Protein 3OGH (pdb70)

Foldseek 3Di:
DDPCLVVVLLVLLLLLLLLLLLLCLVVLVPDDDPVVVSVVSVVVNVVSVVLNVLSQVVCVVVVHDHDPVSNVVVVVCVLVVLVVNLVVLVVLLVSLVVSLVSCVVVVVVVSNVSSVVSSVSSVVSVVSVVCSVVSVVVVVVVVD/DVLVVVLLVLLLLLLLLLVLLCLVVLVPDDQCVVVSVVSVVVNVVSVVLNVLSVVVCVVSVHDHDPVSNVVVLVVLVVNLVVLVVLLVSLVVSLVSCVVSVVVVCNVVSVVSNVSSVVSVVSVVCSVVSVVSVVVVVVVD

CATH classification: 1.20.1260.10

Sequence (284 aa):
SNANRIEHYHDWLRDAHAEKQAESLESASRIDNYPELRARIEQHLSETKNQIVQLETILDRNDISRSVIKDSSKADEIVKGSISGYVFEQFEIACYTSLLAAAKNAGDTASIPTIEAILNEEKKHADWLIQHIPQTTEKFLIRSEANRIEHYHDWLRDAHAEKQAESLESASRIDNYPELRARIEQHLSETKNQIVQLETILDRNDISRSVIKDSEIVKGSSISGYVFEQFEIACCYTSLLAAAKNAGDTASIPTIEAILNEEKHADWLIQHIPQTTEKFLIRSETD

Solvent-accessible surface area: 13591 Å² total

Organism: Escherichia coli O6:H1 (strain CFT073 / ATCC 700928 / UPEC) (NCBI:txid199310)

B-factor: mean 33.43, std 19.49, range [7.75, 266.72]

Nearest PDB structures (foldseek):
  3ogh-assembly1_A  TM=9.633E-01  e=7.845E-15  Escherichia coli O6
  3hiu-assembly1_B  TM=8.888E-01  e=3.688E-07  Xanthomonas campestris pv. campestris
  3hiu-assembly1_A  TM=9.162E-01  e=8.596E-07  Xanthomonas campestris pv. campestris
  3hiu-assembly2_D  TM=8.967E-01  e=6.258E-07  Xanthomonas campestris pv. campestris
  8sqo-assembly1_A  TM=5.997E-01  e=2.458E-02  Brucella abortus 2308

Secondary structure (DSSP, 8-state):
--HHHHHHHHHHHHH--HHHH-----TT--S-HHHHHHHHHHHHHHHHHHHHHHHHHHHTT----HHHH--HHHHHHHHHHHHHHHHHHHHHHHHHHHHHT-GGGHHHHHHHHHHHH--HHHHHHHHHHHHHHHHHHHH-/----HHHHHHHHHHHHH--HHHH-----TT--S-HHHHHHHHHHHHHHHHHHHHHHHHHHHTT----HHHH-----HHHHHHHHHHHHHHHHHHHHHHHHHHHHHHT-GGGHHHHHHHHHHHH--HHHHHHHHHHHHHHHHHH-

InterPro domains:
  IPR009078 Ferritin-like superfamily [SSF47240] (5-155)
  IPR010287 Protein of unknown function DUF892, YciF-like [PF05974] (5-156)
  IPR012347 Ferritin-like [G3DSA:1.20.1260.10] (1-168)

Structure (mmCIF, N/CA/C/O backbone):
data_3OGH
#
_entry.id   3OGH
#
_cell.length_a   30.148
_cell.length_b   90.295
_cell.length_c   58.132
_cell.angle_alpha   90.00
_cell.angle_beta   103.51
_cell.angle_gamma   90.00
#
_symmetry.space_group_name_H-M   'P 1 21 1'
#
loop_
_entity.id
_entity.type
_entity.pdbx_description
1 polymer 'Protein yciE'
2 non-polymer 'MAGNESIUM ION'
3 non-polymer 'FE (III) ION'
4 non-polymer 'CHLORIDE ION'
5 water water
#
loop_
_atom_site.group_PDB
_atom_site.id
_atom_site.type_symbol
_atom_site.label_atom_id
_atom_site.label_alt_id
_atom_site.label_comp_id
_atom_site.label_asym_id
_atom_site.label_entity_id
_atom_site.label_seq_id
_atom_site.pdbx_PDB_ins_code
_atom_site.Cartn_x
_atom_site.Cartn_y
_atom_site.Cartn_z
_atom_site.occupancy
_atom_site.B_iso_or_equiv
_atom_site.auth_seq_id
_atom_site.auth_comp_id
_atom_site.auth_asym_id
_atom_site.auth_atom_id
_atom_site.pdbx_PDB_model_num
ATOM 1 N N . SER A 1 1 ? 13.820 -34.000 10.403 1.00 44.69 -2 SER B N 1
ATOM 2 C CA . SER A 1 1 ? 14.467 -33.049 9.462 1.00 42.72 -2 SER B CA 1
ATOM 3 C C . SER A 1 1 ? 13.467 -32.500 8.431 1.00 39.75 -2 SER B C 1
ATOM 4 O O . SER A 1 1 ? 12.646 -33.256 7.907 1.00 38.44 -2 SER B O 1
ATOM 7 N N . ASN A 1 2 ? 13.551 -31.192 8.100 1.00 36.09 -1 ASN B N 1
ATOM 8 C CA . ASN A 1 2 ? 12.987 -30.732 6.851 1.00 33.51 -1 ASN B CA 1
ATOM 9 C C . ASN A 1 2 ? 13.743 -29.533 6.311 1.00 28.91 -1 ASN B C 1
ATOM 10 O O . ASN A 1 2 ? 13.558 -28.437 6.777 1.00 26.84 -1 ASN B O 1
ATOM 15 N N . ALA A 1 3 ? 14.640 -29.766 5.342 1.00 26.21 0 ALA B N 1
ATOM 16 C CA . ALA A 1 3 ? 15.427 -28.697 4.741 1.00 24.44 0 ALA B CA 1
ATOM 17 C C . ALA A 1 3 ? 14.553 -27.630 4.111 1.00 23.84 0 ALA B C 1
ATOM 18 O O . ALA A 1 3 ? 14.951 -26.448 3.993 1.00 23.45 0 ALA B O 1
ATOM 33 N N . ASN A 1 5 ? 12.155 -26.223 5.252 1.00 22.98 2 ASN B N 1
ATOM 34 C CA . ASN A 1 5 ? 11.732 -25.175 6.199 1.00 23.24 2 ASN B CA 1
ATOM 35 C C . ASN A 1 5 ? 12.595 -23.905 6.086 1.00 21.97 2 ASN B C 1
ATOM 36 O O . ASN A 1 5 ? 12.142 -22.787 6.272 1.00 21.82 2 ASN B O 1
ATOM 41 N N . ARG A 1 6 ? 13.845 -24.092 5.711 1.00 21.84 3 ARG B N 1
ATOM 42 C CA . ARG A 1 6 ? 14.733 -22.964 5.506 1.00 21.23 3 ARG B CA 1
ATOM 43 C C . ARG A 1 6 ? 14.288 -22.067 4.333 1.00 20.76 3 ARG B C 1
ATOM 44 O O . ARG A 1 6 ? 14.418 -20.906 4.390 1.00 20.56 3 ARG B O 1
ATOM 52 N N . ILE A 1 7 ? 13.842 -22.684 3.265 1.00 20.83 4 ILE B N 1
ATOM 53 C CA . ILE A 1 7 ? 13.371 -21.961 2.094 1.00 20.64 4 ILE B CA 1
ATOM 54 C C . ILE A 1 7 ? 12.063 -21.284 2.401 1.00 20.57 4 ILE B C 1
ATOM 55 O O . ILE A 1 7 ? 11.851 -20.135 1.945 1.00 20.33 4 ILE B O 1
ATOM 60 N N . GLU A 1 8 ? 11.166 -21.959 3.193 1.00 21.04 5 GLU B N 1
ATOM 61 C CA . GLU A 1 8 ? 9.870 -21.343 3.610 1.00 21.19 5 GLU B CA 1
ATOM 62 C C . GLU A 1 8 ? 10.176 -20.058 4.413 1.00 20.60 5 GLU B C 1
ATOM 63 O O . GLU A 1 8 ? 9.516 -19.038 4.255 1.00 20.46 5 GLU B O 1
ATOM 69 N N . HIS A 1 9 ? 11.147 -20.131 5.327 1.00 20.61 6 HIS B N 1
ATOM 70 C CA . HIS A 1 9 ? 11.560 -18.936 6.099 1.00 20.44 6 HIS B CA 1
ATOM 71 C C . HIS A 1 9 ? 12.083 -17.820 5.186 1.00 20.05 6 HIS B C 1
ATOM 72 O O . HIS A 1 9 ? 11.703 -16.660 5.341 1.00 19.89 6 HIS B O 1
ATOM 79 N N . TYR A 1 10 ? 12.919 -18.159 4.231 1.00 19.98 7 TYR B N 1
ATOM 80 C CA . TYR A 1 10 ? 13.440 -17.188 3.310 1.00 19.77 7 TYR B CA 1
ATOM 81 C C . TYR A 1 10 ? 12.302 -16.477 2.543 1.00 19.64 7 TYR B C 1
ATOM 82 O O . TYR A 1 10 ? 12.260 -15.204 2.435 1.00 19.47 7 TYR B O 1
ATOM 91 N N . HIS A 1 11 ? 11.389 -17.297 1.996 1.00 19.82 8 HIS B N 1
ATOM 92 C CA . HIS A 1 11 ? 10.271 -16.748 1.225 1.00 19.86 8 HIS B CA 1
ATOM 93 C C . HIS A 1 11 ? 9.455 -15.872 2.182 1.00 19.78 8 HIS B C 1
ATOM 94 O O . HIS A 1 11 ? 9.026 -14.780 1.750 1.00 19.68 8 HIS B O 1
ATOM 101 N N . ASP A 1 12 ? 9.198 -16.311 3.404 1.00 19.90 9 ASP B N 1
ATOM 102 C CA . ASP A 1 12 ? 8.420 -15.469 4.362 1.00 19.94 9 ASP B CA 1
ATOM 103 C C . ASP A 1 12 ? 9.092 -14.090 4.606 1.00 19.64 9 ASP B C 1
ATOM 104 O O . ASP A 1 12 ? 8.429 -13.057 4.693 1.00 19.60 9 ASP B O 1
ATOM 109 N N . TRP A 1 13 ? 10.425 -14.096 4.708 1.00 19.52 10 TRP B N 1
ATOM 110 C CA . TRP A 1 13 ? 11.157 -12.847 4.943 1.00 19.38 10 TRP B CA 1
ATOM 111 C C . TRP A 1 13 ? 11.201 -11.954 3.750 1.00 19.20 10 TRP B C 1
ATOM 112 O O . TRP A 1 13 ? 11.240 -10.738 3.877 1.00 19.13 10 TRP B O 1
ATOM 123 N N . LEU A 1 14 ? 11.144 -12.526 2.550 1.00 19.21 11 LEU B N 1
ATOM 124 C CA . LEU A 1 14 ? 11.058 -11.754 1.292 1.00 19.20 11 LEU B CA 1
ATOM 125 C C . LEU A 1 14 ? 9.690 -11.039 1.294 1.00 19.21 11 LEU B C 1
ATOM 126 O O . LEU A 1 14 ? 9.593 -9.872 1.023 1.00 19.17 11 LEU B O 1
ATOM 131 N N . ARG A 1 15 ? 8.645 -11.783 1.646 1.00 19.36 12 ARG B N 1
ATOM 132 C CA . ARG A 1 15 ? 7.299 -11.171 1.744 1.00 19.50 12 ARG B CA 1
ATOM 133 C C . ARG A 1 15 ? 7.235 -10.150 2.852 1.00 19.38 12 ARG B C 1
ATOM 134 O O . ARG A 1 15 ? 6.571 -9.116 2.670 1.00 19.41 12 ARG B O 1
ATOM 142 N N . ASP A 1 16 ? 7.853 -10.387 3.996 1.00 19.34 13 ASP B N 1
ATOM 143 C CA . ASP A 1 16 ? 7.951 -9.418 5.079 1.00 19.34 13 ASP B CA 1
ATOM 144 C C . ASP A 1 16 ? 8.625 -8.117 4.569 1.00 19.16 13 ASP B C 1
ATOM 145 O O . ASP A 1 16 ? 8.165 -7.009 4.869 1.00 19.19 13 ASP B O 1
ATOM 150 N N . ALA A 1 17 ? 9.742 -8.259 3.820 1.00 19.05 14 ALA B N 1
ATOM 151 C CA . ALA A 1 17 ? 10.456 -7.104 3.325 1.00 19.01 14 ALA B CA 1
ATOM 152 C C . ALA A 1 17 ? 9.598 -6.303 2.348 1.00 19.02 14 ALA B C 1
ATOM 153 O O . ALA A 1 17 ? 9.588 -5.059 2.429 1.00 19.05 14 ALA B O 1
ATOM 155 N N . HIS A 1 18 ? 8.891 -6.973 1.449 1.00 19.09 15 HIS B N 1
ATOM 156 C CA . HIS A 1 18 ? 7.986 -6.284 0.591 1.00 19.23 15 HIS B CA 1
ATOM 157 C C . HIS A 1 18 ? 6.949 -5.455 1.380 1.00 19.27 15 HIS B C 1
ATOM 158 O O . HIS A 1 18 ? 6.693 -4.280 1.073 1.00 19.34 15 HIS B O 1
ATOM 165 N N . ALA A 1 19 ? 6.329 -6.078 2.390 1.00 19.31 16 ALA B N 1
ATOM 166 C CA . ALA A 1 19 ? 5.355 -5.390 3.250 1.00 19.46 16 ALA B CA 1
ATOM 167 C C . ALA A 1 19 ? 5.952 -4.188 3.989 1.00 19.36 16 ALA B C 1
ATOM 168 O O . ALA A 1 19 ? 5.324 -3.120 4.115 1.00 19.65 16 ALA B O 1
ATOM 178 N N . GLU A 1 21 ? 8.416 -2.351 2.893 1.00 19.20 18 GLU B N 1
ATOM 179 C CA . GLU A 1 21 ? 8.580 -1.274 1.976 1.00 19.31 18 GLU B CA 1
ATOM 180 C C . GLU A 1 21 ? 7.247 -0.581 1.692 1.00 19.43 18 GLU B C 1
ATOM 181 O O . GLU A 1 21 ? 7.225 0.626 1.509 1.00 19.62 18 GLU B O 1
ATOM 187 N N . LYS A 1 22 ? 6.172 -1.327 1.674 1.00 22.23 19 LYS B N 1
ATOM 188 C CA . LYS A 1 22 ? 4.870 -0.636 1.593 1.00 22.99 19 LYS B CA 1
ATOM 189 C C . LYS A 1 22 ? 4.628 0.272 2.764 1.00 23.34 19 LYS B C 1
ATOM 190 O O . LYS A 1 22 ? 4.062 1.390 2.602 1.00 23.63 19 LYS B O 1
ATOM 196 N N . GLN A 1 23 ? 4.991 -0.171 3.948 1.00 23.22 20 GLN B N 1
ATOM 197 C CA . GLN A 1 23 ? 4.864 0.608 5.191 1.00 23.52 20 GLN B CA 1
ATOM 198 C C . GLN A 1 23 ? 5.781 1.869 5.065 1.00 22.75 20 GLN B C 1
ATOM 199 O O . GLN A 1 23 ? 5.386 3.003 5.425 1.00 23.35 20 GLN B O 1
ATOM 205 N N . ALA A 1 24 ? 7.005 1.637 4.582 1.00 21.87 21 ALA B N 1
ATOM 206 C CA . ALA A 1 24 ? 7.902 2.786 4.399 1.00 21.59 21 ALA B CA 1
ATOM 207 C C . ALA A 1 24 ? 7.358 3.829 3.468 1.00 21.48 21 ALA B C 1
ATOM 208 O O . ALA A 1 24 ? 7.446 5.065 3.750 1.00 21.50 21 ALA B O 1
ATOM 210 N N . GLU A 1 25 ? 6.769 3.386 2.358 1.00 21.58 22 GLU B N 1
ATOM 211 C CA . GLU A 1 25 ? 6.298 4.264 1.327 1.00 22.34 22 GLU B CA 1
ATOM 212 C C . GLU A 1 25 ? 5.150 5.148 1.908 1.00 22.81 22 GLU B C 1
ATOM 213 O O . GLU A 1 25 ? 5.158 6.341 1.728 1.00 23.97 22 GLU B O 1
ATOM 219 N N . SER A 1 26 ? 4.290 4.543 2.732 1.00 23.22 23 SER B N 1
ATOM 220 C CA . SER A 1 26 ? 3.163 5.253 3.400 1.00 24.54 23 SER B CA 1
ATOM 221 C C . SER A 1 26 ? 3.695 6.257 4.416 1.00 24.41 23 SER B C 1
ATOM 222 O O . SER A 1 26 ? 3.267 7.400 4.436 1.00 25.41 23 SER B O 1
ATOM 238 N N . LEU A 1 28 ? 6.729 7.638 4.587 1.00 22.18 25 LEU B N 1
ATOM 239 C CA . LEU A 1 28 ? 7.523 8.721 4.007 1.00 21.90 25 LEU B CA 1
ATOM 240 C C . LEU A 1 28 ? 6.600 9.760 3.395 1.00 22.56 25 LEU B C 1
ATOM 241 O O . LEU A 1 28 ? 6.805 10.989 3.567 1.00 23.63 25 LEU B O 1
ATOM 246 N N . GLU A 1 29 ? 5.580 9.295 2.635 1.00 23.18 26 GLU B N 1
ATOM 247 C CA . GLU A 1 29 ? 4.539 10.192 2.068 1.00 25.28 26 GLU B CA 1
ATOM 248 C C . GLU A 1 29 ? 3.861 11.001 3.148 1.00 26.10 26 GLU B C 1
ATOM 249 O O . GLU A 1 29 ? 3.671 12.226 2.962 1.00 28.01 26 GLU B O 1
ATOM 255 N N . SER A 1 30 ? 3.500 10.383 4.270 1.00 26.44 27 SER B N 1
ATOM 256 C CA . SER A 1 30 ? 2.870 11.092 5.380 1.00 29.35 27 SER B CA 1
ATOM 257 C C . SER A 1 30 ? 3.775 12.137 6.021 1.00 29.48 27 SER B C 1
ATOM 258 O O . SER A 1 30 ? 3.372 13.279 6.201 1.00 31.30 27 SER B O 1
ATOM 269 N N . ALA A 1 32 ? 6.386 13.644 4.622 1.00 31.25 29 ALA B N 1
ATOM 270 C CA . ALA A 1 32 ? 6.670 14.762 3.687 1.00 33.24 29 ALA B CA 1
ATOM 271 C C . ALA A 1 32 ? 5.502 15.769 3.723 1.00 36.00 29 ALA B C 1
ATOM 272 O O . ALA A 1 32 ? 5.698 17.005 3.893 1.00 36.26 29 ALA B O 1
ATOM 274 N N . SER A 1 33 ? 4.296 15.231 3.613 1.00 36.77 30 SER B N 1
ATOM 275 C CA . SER A 1 33 ? 3.081 16.085 3.576 1.00 39.70 30 SER B CA 1
ATOM 276 C C . SER A 1 33 ? 2.877 16.938 4.822 1.00 39.80 30 SER B C 1
ATOM 277 O O . SER A 1 33 ? 2.136 17.956 4.774 1.00 39.90 30 SER B O 1
ATOM 280 N N . ARG A 1 34 ? 3.487 16.542 5.932 1.00 37.36 31 ARG B N 1
ATOM 281 C CA . ARG A 1 34 ? 3.286 17.218 7.208 1.00 37.36 31 ARG B CA 1
ATOM 282 C C . ARG A 1 34 ? 4.355 18.254 7.585 1.00 34.98 31 ARG B C 1
ATOM 283 O O . ARG A 1 34 ? 4.038 19.228 8.320 1.00 34.53 31 ARG B O 1
ATOM 285 N N . ILE A 1 35 ? 5.583 18.135 7.028 1.00 30.08 32 ILE B N 1
ATOM 286 C CA . ILE A 1 35 ? 6.684 18.979 7.408 1.00 28.90 32 ILE B CA 1
ATOM 287 C C . ILE A 1 35 ? 6.577 20.347 6.736 1.00 29.11 32 ILE B C 1
ATOM 288 O O . ILE A 1 35 ? 6.291 20.469 5.514 1.00 30.07 32 ILE B O 1
ATOM 293 N N . ASP A 1 36 ? 6.754 21.372 7.549 1.00 28.81 33 ASP B N 1
ATOM 294 C CA . ASP A 1 36 ? 6.844 22.737 7.084 1.00 30.24 33 ASP B CA 1
ATOM 295 C C . ASP A 1 36 ? 8.045 23.312 7.820 1.00 27.07 33 ASP B C 1
ATOM 296 O O . ASP A 1 36 ? 8.319 22.947 8.954 1.00 28.68 33 ASP B O 1
ATOM 301 N N . ASN A 1 37 ? 8.748 24.170 7.149 1.00 23.71 34 ASN B N 1
ATOM 302 C CA . ASN A 1 37 ? 9.837 24.883 7.691 1.00 23.17 34 ASN B CA 1
ATOM 303 C C . ASN A 1 37 ? 11.126 24.124 8.002 1.00 22.65 34 ASN B C 1
ATOM 304 O O . ASN A 1 37 ? 11.956 24.626 8.719 1.00 22.97 34 ASN B O 1
ATOM 309 N N . TYR A 1 38 ? 11.277 22.933 7.429 1.00 22.66 35 TYR B N 1
ATOM 310 C CA . TYR A 1 38 ? 12.547 22.178 7.458 1.00 22.65 35 TYR B CA 1
ATOM 311 C C . TYR A 1 38 ? 12.832 21.691 6.059 1.00 22.67 35 TYR B C 1
ATOM 312 O O . TYR A 1 38 ? 12.546 20.550 5.709 1.00 22.72 35 TYR B O 1
ATOM 321 N N . PRO A 1 39 ? 13.348 22.586 5.209 1.00 21.80 36 PRO B N 1
ATOM 322 C CA . PRO A 1 39 ? 13.366 22.280 3.774 1.00 21.59 36 PRO B CA 1
ATOM 323 C C . PRO A 1 39 ? 14.304 21.111 3.397 1.00 21.47 36 PRO B C 1
ATOM 324 O O . PRO A 1 39 ? 13.985 20.340 2.509 1.00 21.37 36 PRO B O 1
ATOM 328 N N . GLU A 1 40 ? 15.448 21.017 4.037 1.00 21.60 37 GLU B N 1
ATOM 329 C CA . GLU A 1 40 ? 16.375 19.939 3.697 1.00 21.62 37 GLU B CA 1
ATOM 330 C C . GLU A 1 40 ? 15.834 18.612 4.112 1.00 21.50 37 GLU B C 1
ATOM 331 O O . GLU A 1 40 ? 15.854 17.646 3.332 1.00 21.38 37 GLU B O 1
ATOM 337 N N . LEU A 1 41 ? 15.255 18.560 5.328 1.00 21.61 38 LEU B N 1
ATOM 338 C CA . LEU A 1 41 ? 14.739 17.332 5.861 1.00 21.60 38 LEU B CA 1
ATOM 339 C C . LEU A 1 41 ? 13.611 16.883 4.978 1.00 21.37 38 LEU B C 1
ATOM 340 O O . LEU A 1 41 ? 13.538 15.757 4.565 1.00 21.25 38 LEU B O 1
ATOM 345 N N . ARG A 1 42 ? 12.719 17.798 4.648 1.00 21.40 39 ARG B N 1
ATOM 346 C CA . ARG A 1 42 ? 11.596 17.399 3.841 1.00 21.39 39 ARG B CA 1
ATOM 347 C C . ARG A 1 42 ? 12.001 16.860 2.474 1.00 21.23 39 ARG B C 1
ATOM 348 O O . ARG A 1 42 ? 11.436 15.856 1.982 1.00 21.24 39 ARG B O 1
ATOM 356 N N . ALA A 1 43 ? 12.917 17.562 1.803 1.00 21.21 40 ALA B N 1
ATOM 357 C CA . ALA A 1 43 ? 13.395 17.162 0.489 1.00 21.25 40 ALA B CA 1
ATOM 358 C C . ALA A 1 43 ? 14.109 15.804 0.558 1.00 21.18 40 ALA B C 1
ATOM 359 O O . ALA A 1 43 ? 13.970 15.046 -0.395 1.00 21.26 40 ALA B O 1
ATOM 361 N N . ARG A 1 44 ? 14.836 15.529 1.617 1.00 21.13 41 ARG B N 1
ATOM 362 C CA . ARG A 1 44 ? 15.522 14.248 1.678 1.00 21.15 41 ARG B CA 1
ATOM 363 C C . ARG A 1 44 ? 14.516 13.127 1.843 1.00 21.01 41 ARG B C 1
ATOM 364 O O . ARG A 1 44 ? 14.686 12.099 1.314 1.00 21.01 41 ARG B O 1
ATOM 372 N N . ILE A 1 45 ? 13.495 13.400 2.615 1.00 20.99 42 ILE B N 1
ATOM 373 C CA . ILE A 1 45 ? 12.344 12.407 2.803 1.00 21.00 42 ILE B CA 1
ATOM 374 C C . ILE A 1 45 ? 11.595 12.150 1.484 1.00 21.07 42 ILE B C 1
ATOM 375 O O . ILE A 1 45 ? 11.338 11.005 1.071 1.00 21.09 42 ILE B O 1
ATOM 380 N N . GLU A 1 46 ? 11.335 13.240 0.718 1.00 21.20 43 GLU B N 1
ATOM 381 C CA . GLU A 1 46 ? 10.773 13.150 -0.620 1.00 21.65 43 GLU B CA 1
ATOM 382 C C . GLU A 1 46 ? 11.649 12.365 -1.592 1.00 21.49 43 GLU B C 1
ATOM 383 O O . GLU A 1 46 ? 11.169 11.511 -2.329 1.00 21.91 43 GLU B O 1
ATOM 389 N N . GLN A 1 47 ? 12.966 12.554 -1.497 1.00 21.37 44 GLN B N 1
ATOM 390 C CA . GLN A 1 47 ? 13.916 11.764 -2.330 1.00 21.54 44 GLN B CA 1
ATOM 391 C C . GLN A 1 47 ? 13.870 10.321 -1.909 1.00 21.39 44 GLN B C 1
ATOM 392 O O . GLN A 1 47 ? 13.863 9.445 -2.785 1.00 21.61 44 GLN B O 1
ATOM 398 N N . HIS A 1 48 ? 13.843 10.050 -0.622 1.00 21.12 45 HIS B N 1
ATOM 399 C CA . HIS A 1 48 ? 13.843 8.652 -0.176 1.00 21.04 45 HIS B CA 1
ATOM 400 C C . HIS A 1 48 ? 12.548 7.973 -0.538 1.00 21.09 45 HIS B C 1
ATOM 401 O O . HIS A 1 48 ? 12.504 6.764 -0.743 1.00 21.12 45 HIS B O 1
ATOM 408 N N . LEU A 1 49 ? 11.429 8.710 -0.591 1.00 20.72 46 LEU B N 1
ATOM 409 C CA . LEU A 1 49 ? 10.189 8.144 -1.084 1.00 20.80 46 LEU B CA 1
ATOM 410 C C . LEU A 1 49 ? 10.339 7.649 -2.499 1.00 20.91 46 LEU B C 1
ATOM 411 O O . LEU A 1 49 ? 9.911 6.530 -2.819 1.00 20.95 46 LEU B O 1
ATOM 416 N N . SER A 1 50 ? 11.001 8.453 -3.342 1.00 21.04 47 SER B N 1
ATOM 417 C CA . SER A 1 50 ? 11.258 8.027 -4.701 1.00 21.32 47 SER B CA 1
ATOM 418 C C . SER A 1 50 ? 12.130 6.781 -4.720 1.00 21.25 47 SER B C 1
ATOM 419 O O . SER A 1 50 ? 11.875 5.826 -5.532 1.00 21.42 47 SER B O 1
ATOM 422 N N . GLU A 1 51 ? 13.127 6.780 -3.859 1.00 21.09 48 GLU B N 1
ATOM 423 C CA . GLU A 1 51 ? 14.039 5.605 -3.744 1.00 21.11 48 GLU B CA 1
ATOM 424 C C . GLU A 1 51 ? 13.258 4.366 -3.306 1.00 20.91 48 GLU B C 1
ATOM 425 O O . GLU A 1 51 ? 13.399 3.263 -3.882 1.00 20.99 48 GLU B O 1
ATOM 431 N N . THR A 1 52 ? 12.355 4.519 -2.362 1.00 20.75 49 THR B N 1
ATOM 432 C CA . THR A 1 52 ? 11.590 3.430 -1.815 1.00 20.68 49 THR B CA 1
ATOM 433 C C . THR A 1 52 ? 10.612 2.843 -2.812 1.00 20.81 49 THR B C 1
ATOM 434 O O . THR A 1 52 ? 10.399 1.616 -2.852 1.00 20.82 49 THR B O 1
ATOM 438 N N . LYS A 1 53 ? 9.994 3.685 -3.637 1.00 20.99 50 LYS B N 1
ATOM 439 C CA . LYS A 1 53 ? 9.169 3.164 -4.733 1.00 21.29 50 LYS B CA 1
ATOM 440 C C . LYS A 1 53 ? 9.959 2.217 -5.661 1.00 21.40 50 LYS B C 1
ATOM 441 O O . LYS A 1 53 ? 9.459 1.160 -6.085 1.00 21.90 50 LYS B O 1
ATOM 447 N N . ASN A 1 54 ? 11.215 2.539 -5.951 1.00 21.40 51 ASN B N 1
ATOM 448 C CA . ASN A 1 54 ? 12.043 1.693 -6.743 1.00 21.60 51 ASN B CA 1
ATOM 449 C C . ASN A 1 54 ? 12.430 0.453 -5.965 1.00 21.34 51 ASN B C 1
ATOM 450 O O . ASN A 1 54 ? 12.635 -0.620 -6.577 1.00 21.51 51 ASN B O 1
ATOM 455 N N . GLN A 1 55 ? 12.659 0.569 -4.641 1.00 21.04 52 GLN B N 1
ATOM 456 C CA . GLN A 1 55 ? 13.018 -0.629 -3.817 1.00 20.92 52 GLN B CA 1
ATOM 457 C C . GLN A 1 55 ? 11.894 -1.680 -3.917 1.00 20.91 52 GLN B C 1
ATOM 458 O O . GLN A 1 55 ? 12.109 -2.888 -3.907 1.00 20.93 52 GLN B O 1
ATOM 464 N N . ILE A 1 56 ? 10.646 -1.210 -3.950 1.00 20.95 53 ILE B N 1
ATOM 465 C CA . ILE A 1 56 ? 9.503 -2.104 -4.122 1.00 21.10 53 ILE B CA 1
ATOM 466 C C . ILE A 1 56 ? 9.596 -2.828 -5.435 1.00 21.33 53 ILE B C 1
ATOM 467 O O . ILE A 1 56 ? 9.382 -4.083 -5.444 1.00 21.87 53 ILE B O 1
ATOM 472 N N . VAL A 1 57 ? 9.920 -2.104 -6.524 1.00 21.56 54 VAL B N 1
ATOM 473 C CA . VAL A 1 57 ? 10.050 -2.678 -7.855 1.00 22.05 54 VAL B CA 1
ATOM 474 C C . VAL A 1 57 ? 11.151 -3.738 -7.822 1.00 22.08 54 VAL B C 1
ATOM 475 O O . VAL A 1 57 ? 10.976 -4.867 -8.329 1.00 23.07 54 VAL B O 1
ATOM 479 N N . GLN A 1 58 ? 12.246 -3.399 -7.152 1.00 21.63 55 GLN B N 1
ATOM 480 C CA . GLN A 1 58 ? 13.389 -4.352 -7.060 1.00 21.73 55 GLN B CA 1
ATOM 481 C C . GLN A 1 58 ? 13.044 -5.598 -6.258 1.00 21.43 55 GLN B C 1
ATOM 482 O O . GLN A 1 58 ? 13.360 -6.693 -6.642 1.00 22.37 55 GLN B O 1
ATOM 488 N N . LEU A 1 59 ? 12.322 -5.463 -5.148 1.00 21.17 56 LEU B N 1
ATOM 489 C CA . LEU A 1 59 ? 11.877 -6.630 -4.404 1.00 21.10 56 LEU B CA 1
ATOM 490 C C . LEU A 1 59 ? 10.915 -7.471 -5.162 1.00 21.27 56 LEU B C 1
ATOM 491 O O . LEU A 1 59 ? 10.939 -8.720 -5.063 1.00 21.95 56 LEU B O 1
ATOM 496 N N . GLU A 1 60 ? 10.047 -6.855 -5.978 1.00 21.47 57 GLU B N 1
ATOM 497 C CA . GLU A 1 60 ? 9.187 -7.640 -6.797 1.00 22.78 57 GLU B CA 1
ATOM 498 C C . GLU A 1 60 ? 9.984 -8.472 -7.773 1.00 22.99 57 GLU B C 1
ATOM 499 O O . GLU A 1 60 ? 9.520 -9.597 -8.097 1.00 23.60 57 GLU B O 1
ATOM 505 N N . THR A 1 61 ? 11.140 -7.987 -8.264 1.00 22.30 58 THR B N 1
ATOM 506 C CA . THR A 1 61 ? 11.999 -8.838 -9.115 1.00 23.56 58 THR B CA 1
ATOM 507 C C . THR A 1 61 ? 12.570 -10.033 -8.411 1.00 22.57 58 THR B C 1
ATOM 508 O O . THR A 1 61 ? 12.707 -11.130 -9.038 1.00 25.41 58 THR B O 1
ATOM 512 N N . ILE A 1 62 ? 12.897 -9.879 -7.130 1.00 21.81 59 ILE B N 1
ATOM 513 C CA . ILE A 1 62 ? 13.409 -10.985 -6.327 1.00 21.66 59 ILE B CA 1
ATOM 514 C C . ILE A 1 62 ? 12.304 -12.013 -6.091 1.00 21.63 59 ILE B C 1
ATOM 515 O O . ILE A 1 62 ? 12.544 -13.214 -6.121 1.00 21.72 59 ILE B O 1
ATOM 520 N N . LEU A 1 63 ? 11.100 -11.530 -5.759 1.00 21.62 60 LEU B N 1
ATOM 521 C CA . LEU A 1 63 ? 9.950 -12.440 -5.584 1.00 21.89 60 LEU B CA 1
ATOM 522 C C . LEU A 1 63 ? 9.754 -13.251 -6.850 1.00 22.51 60 LEU B C 1
ATOM 523 O O . LEU A 1 63 ? 9.661 -14.512 -6.781 1.00 23.64 60 LEU B O 1
ATOM 528 N N . ASP A 1 64 ? 9.716 -12.584 -7.984 1.00 23.12 61 ASP B N 1
ATOM 529 C CA . ASP A 1 64 ? 9.592 -13.282 -9.292 1.00 25.34 61 ASP B CA 1
ATOM 530 C C . ASP A 1 64 ? 10.667 -14.331 -9.542 1.00 25.71 61 ASP B C 1
ATOM 531 O O . ASP A 1 64 ? 10.363 -15.475 -10.043 1.00 26.04 61 ASP B O 1
ATOM 536 N N . ARG A 1 65 ? 11.932 -13.997 -9.270 1.00 25.43 62 ARG B N 1
ATOM 537 C CA . ARG A 1 65 ? 13.048 -14.973 -9.406 1.00 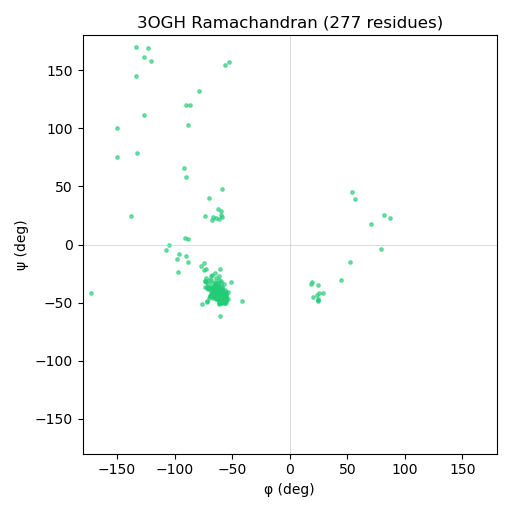25.97 62 ARG B CA 1
ATOM 538 C C . ARG A 1 65 ? 12.845 -16.220 -8.576 1.00 25.04 62 ARG B C 1
ATOM 539 O O . ARG A 1 65 ? 13.185 -17.314 -9.008 1.00 26.46 62 ARG B O 1
ATOM 547 N N . ASN A 1 66 ? 12.229 -16.088 -7.412 1.00 23.18 63 ASN B N 1
ATOM 548 C CA . ASN A 1 66 ? 11.934 -17.167 -6.532 1.00 23.13 63 ASN B CA 1
ATOM 549 C C . ASN A 1 66 ? 10.535 -17.855 -6.728 1.00 24.37 63 ASN B C 1
ATOM 550 O O . ASN A 1 66 ? 10.120 -18.699 -5.875 1.00 24.66 63 ASN B O 1
ATOM 555 N N . ASP A 1 67 ? 9.827 -17.419 -7.783 1.00 26.07 64 ASP B N 1
ATOM 556 C CA . ASP A 1 67 ? 8.480 -17.929 -8.152 1.00 28.97 64 ASP B CA 1
ATOM 557 C C . ASP A 1 67 ? 7.479 -17.857 -7.016 1.00 27.81 64 ASP B C 1
ATOM 558 O O . ASP A 1 67 ? 6.718 -18.799 -6.788 1.00 28.02 64 ASP B O 1
ATOM 563 N N . ILE A 1 68 ? 7.485 -16.701 -6.347 1.00 24.91 65 ILE B N 1
ATOM 564 C CA . ILE A 1 68 ? 6.548 -16.366 -5.312 1.00 24.47 65 ILE B CA 1
ATOM 565 C C . ILE A 1 68 ? 6.038 -14.967 -5.569 1.00 24.39 65 ILE B C 1
ATOM 566 O O . ILE A 1 68 ? 6.524 -14.225 -6.438 1.00 23.98 65 ILE B O 1
ATOM 571 N N . SER A 1 69 ? 5.018 -14.635 -4.799 1.00 23.87 66 SER B N 1
ATOM 572 C CA . SER A 1 69 ? 4.352 -13.341 -4.853 1.00 24.26 66 SER B CA 1
ATOM 573 C C . SER A 1 69 ? 4.300 -12.696 -3.483 1.00 22.28 66 SER B C 1
ATOM 574 O O . SER A 1 69 ? 4.388 -13.357 -2.513 1.00 21.28 66 SER B O 1
ATOM 577 N N . ARG A 1 70 ? 4.073 -11.384 -3.490 1.00 21.60 67 ARG B N 1
ATOM 578 C CA . ARG A 1 70 ? 3.824 -10.663 -2.263 1.00 20.68 67 ARG B CA 1
ATOM 579 C C . ARG A 1 70 ? 2.664 -11.247 -1.524 1.00 20.80 67 ARG B C 1
ATOM 580 O O . ARG A 1 70 ? 1.813 -11.911 -2.126 1.00 22.14 67 ARG B O 1
ATOM 588 N N . SER A 1 71 ? 2.652 -11.046 -0.221 1.00 20.65 68 SER B N 1
ATOM 589 C CA . SER A 1 71 ? 1.503 -11.283 0.613 1.00 20.84 68 SER B CA 1
ATOM 590 C C . SER A 1 71 ? 0.673 -10.058 0.704 1.00 20.82 68 SER B C 1
ATOM 591 O O . SER A 1 71 ? 1.104 -9.074 1.225 1.00 20.66 68 SER B O 1
ATOM 594 N N . VAL A 1 72 ? -0.607 -10.156 0.264 1.00 21.42 69 VAL B N 1
ATOM 595 C CA . VAL A 1 72 ? -1.442 -9.003 0.266 1.00 21.20 69 VAL B CA 1
ATOM 596 C C . VAL A 1 72 ? -1.830 -8.715 1.707 1.00 21.21 69 VAL B C 1
ATOM 597 O O . VAL A 1 72 ? -1.944 -7.556 2.062 1.00 21.17 69 VAL B O 1
ATOM 601 N N . ILE A 1 73 ? -2.057 -9.759 2.514 1.00 21.45 70 ILE B N 1
ATOM 602 C CA . ILE A 1 73 ? -2.343 -9.576 3.909 1.00 21.65 70 ILE B CA 1
ATOM 603 C C . ILE A 1 73 ? -1.203 -8.866 4.619 1.00 21.36 70 ILE B C 1
ATOM 604 O O . ILE A 1 73 ? -1.415 -7.924 5.380 1.00 21.63 70 ILE B O 1
ATOM 609 N N . LYS A 1 74 ? 0.039 -9.342 4.403 1.00 21.15 71 LYS B N 1
ATOM 610 C CA . LYS A 1 74 ? 1.137 -8.692 5.077 1.00 21.17 71 LYS B CA 1
ATOM 611 C C . LYS A 1 74 ? 1.299 -7.248 4.612 1.00 20.97 71 LYS B C 1
ATOM 612 O O . LYS A 1 74 ? 1.526 -6.357 5.427 1.00 21.95 71 LYS B O 1
ATOM 618 N N . ASP A 1 75 ? 1.151 -6.996 3.319 1.00 20.77 72 ASP B N 1
ATOM 619 C CA . ASP A 1 75 ? 1.274 -5.651 2.750 1.00 20.78 72 ASP B CA 1
ATOM 620 C C . ASP A 1 75 ? 0.229 -4.710 3.423 1.00 21.48 72 ASP B C 1
ATOM 621 O O . ASP A 1 75 ? 0.499 -3.574 3.751 1.00 23.06 72 ASP B O 1
ATOM 626 N N . SER A 1 76 ? -0.955 -5.243 3.652 1.00 21.68 73 SER B N 1
ATOM 627 C CA . SER A 1 76 ? -2.005 -4.479 4.247 1.00 22.60 73 SER B CA 1
ATOM 628 C C . SER A 1 76 ? -1.733 -4.275 5.726 1.00 24.45 73 SER B C 1
ATOM 629 O O . SER A 1 76 ? -2.006 -3.223 6.208 1.00 29.25 73 SER B O 1
ATOM 640 N N . SER A 1 78 ? 1.127 -4.311 7.290 1.00 34.81 75 SER B N 1
ATOM 641 C CA . SER A 1 78 ? 2.295 -3.434 7.517 1.00 37.48 75 SER B CA 1
ATOM 642 C C . SER A 1 78 ? 1.888 -1.947 7.359 1.00 37.67 75 SER B C 1
ATOM 643 O O . SER A 1 78 ? 2.370 -1.055 8.088 1.00 36.41 75 SER B O 1
ATOM 646 N N . LYS A 1 79 ? 0.957 -1.685 6.441 1.00 39.09 76 LYS B N 1
ATOM 647 C CA . LYS A 1 79 ? 0.410 -0.339 6.288 1.00 39.62 76 LYS B CA 1
ATOM 648 C C . LYS A 1 79 ? -0.504 0.082 7.495 1.00 40.23 76 LYS B C 1
ATOM 649 O O . LYS A 1 79 ? -0.783 1.241 7.666 1.00 38.91 76 LYS B O 1
ATOM 659 N N . ALA A 1 81 ? 0.583 -0.868 10.671 1.00 43.86 78 ALA B N 1
ATOM 660 C CA . ALA A 1 81 ? 1.479 -1.174 11.799 1.00 45.71 78 ALA B CA 1
ATOM 661 C C . ALA A 1 81 ? 1.980 0.080 12.554 1.00 46.50 78 ALA B C 1
ATOM 662 O O . ALA A 1 81 ? 2.028 1.190 11.992 1.00 46.05 78 ALA B O 1
ATOM 664 N N . ASP A 1 94 ? 6.757 19.047 19.899 1.00 50.09 91 ASP B N 1
ATOM 665 C CA . ASP A 1 94 ? 7.920 18.112 19.860 1.00 48.81 91 ASP B CA 1
ATOM 666 C C . ASP A 1 94 ? 8.165 17.429 18.524 1.00 45.30 91 ASP B C 1
ATOM 667 O O . ASP A 1 94 ? 9.269 16.851 18.300 1.00 42.09 91 ASP B O 1
ATOM 672 N N . GLU A 1 95 ? 7.140 17.503 17.669 1.00 42.89 92 GLU B N 1
ATOM 673 C CA . GLU A 1 95 ? 6.891 16.550 16.640 1.00 41.98 92 GLU B CA 1
ATOM 674 C C . GLU A 1 95 ? 8.074 16.477 15.696 1.00 34.22 92 GLU B C 1
ATOM 675 O O . GLU A 1 95 ? 8.387 15.413 15.328 1.00 32.15 92 GLU B O 1
ATOM 681 N N . ILE A 1 96 ? 8.655 17.596 15.243 1.00 28.97 93 ILE B N 1
ATOM 682 C CA . ILE A 1 96 ? 9.692 17.463 14.190 1.00 26.04 93 ILE B CA 1
ATOM 683 C C . ILE A 1 96 ? 10.912 16.677 14.692 1.00 24.30 93 ILE B C 1
ATOM 684 O O . ILE A 1 96 ? 11.484 15.921 13.958 1.00 23.49 93 ILE B O 1
ATOM 689 N N . VAL A 1 97 ? 11.254 16.853 15.955 1.00 23.63 94 VAL B N 1
ATOM 690 C CA . VAL A 1 97 ? 12.413 16.149 16.516 1.00 24.55 94 VAL B CA 1
ATOM 691 C C . VAL A 1 97 ? 12.057 14.664 16.663 1.00 23.76 94 VAL B C 1
ATOM 692 O O . VAL A 1 97 ? 12.829 13.782 16.244 1.00 23.59 94 VAL B O 1
ATOM 696 N N . LYS A 1 98 ? 10.906 14.415 17.259 1.00 23.35 95 LYS B N 1
ATOM 697 C CA . LYS A 1 98 ? 10.458 13.018 17.487 1.00 25.54 95 LYS B CA 1
ATOM 698 C C . LYS A 1 98 ? 10.258 12.298 16.165 1.00 24.44 95 LYS B C 1
ATOM 699 O O . LYS A 1 98 ? 10.585 11.110 16.050 1.00 23.03 95 LYS B O 1
ATOM 705 N N . GLY A 1 99 ? 9.714 13.004 15.174 1.00 23.92 96 GLY B N 1
ATOM 706 C CA . GLY A 1 9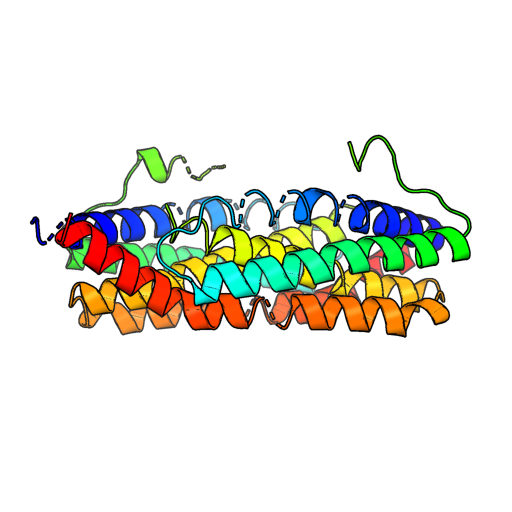9 ? 9.512 12.412 13.894 1.00 24.59 96 GLY B CA 1
ATOM 707 C C . GLY A 1 99 ? 10.829 12.078 13.193 1.00 22.92 96 GLY B C 1
ATOM 708 O O . GLY A 1 99 ? 10.922 11.098 12.483 1.00 22.77 96 GLY B O 1
ATOM 709 N N . SER A 1 100 ? 11.838 12.944 13.314 1.00 22.89 97 SER B N 1
ATOM 710 C CA . SER A 1 100 ? 13.150 12.628 12.781 1.00 21.97 97 SER B CA 1
ATOM 711 C C . SER A 1 100 ? 13.740 11.405 13.409 1.00 21.66 97 SER B C 1
ATOM 712 O O . SER A 1 100 ? 14.349 10.537 12.730 1.00 22.47 97 SER B O 1
ATOM 715 N N . ILE A 1 101 ? 13.598 11.289 14.709 1.00 21.68 98 ILE B N 1
ATOM 716 C CA . ILE A 1 101 ? 14.080 10.123 15.433 1.00 21.57 98 ILE B CA 1
ATOM 717 C C . ILE A 1 101 ? 13.339 8.863 14.922 1.00 21.54 98 ILE B C 1
ATOM 718 O O . ILE A 1 101 ? 13.959 7.851 14.602 1.00 21.36 98 ILE B O 1
ATOM 723 N N . SER A 1 102 ? 12.023 8.953 14.783 1.00 21.81 99 SER B N 1
ATOM 724 C CA . SER A 1 102 ? 11.218 7.855 14.284 1.00 21.95 99 SER B CA 1
ATOM 725 C C . SER A 1 102 ? 11.630 7.433 12.902 1.00 21.69 99 SER B C 1
ATOM 726 O O . SER A 1 102 ? 11.730 6.233 12.577 1.00 21.88 99 SER B O 1
ATOM 729 N N . GLY A 1 103 ? 11.907 8.411 12.067 1.00 21.67 100 GLY B N 1
ATOM 730 C CA . GLY A 1 103 ? 12.347 8.080 10.715 1.00 21.56 100 GLY B CA 1
ATOM 731 C C . GLY A 1 103 ? 13.664 7.330 10.659 1.00 21.19 100 GLY B C 1
ATOM 732 O O . GLY A 1 103 ? 13.819 6.377 9.900 1.00 21.07 100 GLY B O 1
ATOM 733 N N . TYR A 1 104 ? 14.600 7.791 11.464 1.00 21.09 101 TYR B N 1
ATOM 734 C CA . TYR A 1 104 ? 15.917 7.091 11.613 1.00 20.89 101 TYR B CA 1
ATOM 735 C C . TYR A 1 104 ? 15.724 5.676 12.081 1.00 20.79 101 TYR B C 1
ATOM 736 O O . TYR A 1 104 ? 16.337 4.750 11.591 1.00 20.66 101 TYR B O 1
ATOM 745 N N . VAL A 1 105 ? 14.893 5.477 13.085 1.00 20.96 102 VAL B N 1
ATOM 746 C CA . VAL A 1 105 ? 14.687 4.171 13.635 1.00 21.05 102 VAL B CA 1
ATOM 747 C C . VAL A 1 105 ? 14.080 3.236 12.592 1.00 20.98 102 VAL B C 1
ATOM 748 O O . VAL A 1 105 ? 14.465 2.069 12.507 1.00 20.92 102 VAL B O 1
ATOM 752 N N . PHE A 1 106 ? 13.151 3.718 11.775 1.00 21.07 103 PHE B N 1
ATOM 753 C CA . PHE A 1 106 ? 12.651 2.869 10.729 1.00 21.09 103 PHE B CA 1
ATOM 754 C C . PHE A 1 106 ? 13.702 2.499 9.717 1.00 20.76 103 PHE B C 1
ATOM 755 O O . PHE A 1 106 ? 13.761 1.349 9.300 1.00 20.68 103 PHE B O 1
ATOM 763 N N . GLU A 1 107 ? 14.588 3.417 9.349 1.00 20.64 104 GLU B N 1
ATOM 764 C CA . GLU A 1 107 ? 15.659 3.010 8.415 1.00 20.47 104 GLU B CA 1
ATOM 765 C C . GLU A 1 107 ? 16.558 1.949 9.038 1.00 20.31 104 GLU B C 1
ATOM 766 O O . GLU A 1 107 ? 17.025 1.081 8.325 1.00 20.20 104 GLU B O 1
ATOM 772 N N . GLN A 1 108 ? 16.793 2.006 10.338 1.00 20.38 105 GLN B N 1
ATOM 773 C CA . GLN A 1 108 ? 17.639 1.046 11.012 1.00 20.42 105 GLN B CA 1
ATOM 774 C C . GLN A 1 108 ? 16.945 -0.332 11.079 1.00 20.45 105 GLN B C 1
ATOM 775 O O . GLN A 1 108 ? 17.541 -1.349 11.063 1.00 20.46 105 GLN B O 1
ATOM 781 N N . PHE A 1 109 ? 15.612 -0.353 11.205 1.00 20.59 106 PHE B N 1
ATOM 782 C CA . PHE A 1 109 ? 14.846 -1.601 11.044 1.00 20.74 106 PHE B CA 1
ATOM 783 C C . PHE A 1 109 ? 15.059 -2.182 9.693 1.00 20.49 106 PHE B C 1
ATOM 784 O O . PHE A 1 109 ? 15.328 -3.364 9.577 1.00 20.49 106 PHE B O 1
ATOM 792 N N . GLU A 1 110 ? 15.014 -1.346 8.637 1.00 20.34 107 GLU B N 1
ATOM 793 C CA . GLU A 1 110 ? 15.266 -1.841 7.318 1.00 20.20 107 GLU B CA 1
ATOM 794 C C . GLU A 1 110 ? 16.670 -2.404 7.195 1.00 20.00 107 GLU B C 1
ATOM 795 O O . GLU A 1 110 ? 16.869 -3.466 6.586 1.00 19.92 107 GLU B O 1
ATOM 801 N N . ILE A 1 111 ? 17.627 -1.667 7.727 1.00 20.00 108 ILE B N 1
ATOM 802 C CA . ILE A 1 111 ? 19.011 -2.148 7.691 1.00 19.99 108 ILE B CA 1
ATOM 803 C C . ILE A 1 111 ? 19.175 -3.516 8.317 1.00 20.05 108 ILE B C 1
ATOM 804 O O . ILE A 1 111 ? 19.830 -4.432 7.771 1.00 20.01 108 ILE B O 1
ATOM 809 N N . ALA A 1 112 ? 18.602 -3.674 9.508 1.00 20.24 109 ALA B N 1
ATOM 810 C CA . ALA A 1 112 ? 18.644 -4.966 10.174 1.00 20.48 109 ALA B CA 1
ATOM 811 C C . ALA A 1 112 ? 17.954 -6.075 9.419 1.00 20.40 109 ALA B C 1
ATOM 812 O O . ALA A 1 112 ? 18.456 -7.182 9.253 1.00 20.46 109 ALA B O 1
ATOM 814 N N . CYS A 1 113 ? 16.798 -5.746 8.861 1.00 20.32 110 CYS B N 1
ATOM 815 C CA . CYS A 1 113 ? 16.091 -6.766 8.116 1.00 20.34 110 CYS B CA 1
ATOM 816 C C . CYS A 1 113 ? 16.830 -7.177 6.857 1.00 20.04 110 CYS B C 1
ATOM 817 O O . CYS A 1 113 ? 16.879 -8.408 6.553 1.00 20.07 110 CYS B O 1
ATOM 820 N N . TYR A 1 114 ? 17.428 -6.239 6.143 1.00 19.84 111 TYR B N 1
ATOM 821 C CA . TYR A 1 114 ? 18.152 -6.585 4.915 1.00 19.68 111 TYR B CA 1
ATOM 822 C C . TYR A 1 114 ? 19.450 -7.294 5.252 1.00 19.70 111 TYR B C 1
ATOM 823 O O . TYR A 1 114 ? 19.899 -8.104 4.444 1.00 19.64 111 TYR B O 1
ATOM 832 N N . THR A 1 115 ? 20.072 -6.962 6.362 1.00 19.69 112 THR B N 1
ATOM 833 C CA . THR A 1 115 ? 21.306 -7.693 6.772 1.00 19.87 112 THR B CA 1
ATOM 834 C C . THR A 1 115 ? 20.966 -9.164 7.021 1.00 19.97 112 THR B C 1
ATOM 835 O O . THR A 1 115 ? 21.642 -10.070 6.586 1.00 20.14 112 THR B O 1
ATOM 839 N N . SER A 1 116 ? 19.841 -9.389 7.665 1.00 19.92 113 SER B N 1
ATOM 840 C CA . SER A 1 116 ? 19.377 -10.744 7.919 1.00 20.06 113 SER B CA 1
ATOM 841 C C . SER A 1 116 ? 19.063 -11.438 6.595 1.00 20.09 113 SER B C 1
ATOM 842 O O . SER A 1 116 ? 19.341 -12.605 6.386 1.00 20.27 113 SER B O 1
ATOM 845 N N . LEU A 1 117 ? 18.398 -10.716 5.717 1.00 19.96 114 LEU B N 1
ATOM 846 C CA . LEU A 1 117 ? 17.996 -11.269 4.428 1.00 20.04 114 LEU B CA 1
ATOM 847 C C . LEU A 1 117 ? 19.195 -11.661 3.544 1.00 20.17 114 LEU B C 1
ATOM 848 O O . LEU A 1 117 ? 19.179 -12.618 2.839 1.00 20.35 114 LEU B O 1
ATOM 853 N N . LEU A 1 118 ? 20.250 -10.876 3.610 1.00 20.15 115 LEU B N 1
ATOM 854 C CA . LEU A 1 118 ? 21.508 -11.290 2.908 1.00 20.37 115 LEU B CA 1
ATOM 855 C C . LEU A 1 118 ? 21.967 -12.662 3.369 1.00 20.58 115 LEU B C 1
ATOM 856 O O . LEU A 1 118 ? 22.361 -13.518 2.571 1.00 20.81 115 LEU B O 1
ATOM 861 N N . ALA A 1 119 ? 21.944 -12.883 4.690 1.00 20.56 116 ALA B N 1
ATOM 862 C CA . ALA A 1 119 ? 22.413 -14.143 5.236 1.00 20.82 116 ALA B CA 1
ATOM 863 C C . ALA A 1 119 ? 21.432 -15.236 4.767 1.00 20.89 116 ALA B C 1
ATOM 864 O O . ALA A 1 119 ? 21.822 -16.355 4.469 1.00 21.16 116 ALA B O 1
ATOM 866 N N . ALA A 1 120 ? 20.138 -14.917 4.784 1.00 20.70 117 ALA B N 1
ATOM 867 C CA . ALA A 1 120 ? 19.129 -15.936 4.364 1.00 20.82 117 ALA B CA 1
ATOM 868 C C . ALA A 1 120 ? 19.275 -16.297 2.917 1.00 20.95 117 ALA B C 1
ATOM 869 O O . ALA A 1 120 ? 19.205 -17.451 2.526 1.00 21.20 117 ALA B O 1
ATOM 871 N N . ALA A 1 121 ? 19.464 -15.292 2.062 1.00 20.84 118 ALA B N 1
ATOM 872 C CA . ALA A 1 121 ? 19.622 -15.560 0.626 1.00 21.03 118 ALA B CA 1
ATOM 873 C C . ALA A 1 121 ? 20.852 -16.371 0.399 1.00 21.31 118 ALA B C 1
ATOM 874 O O . ALA A 1 121 ? 20.844 -17.275 -0.483 1.00 21.59 118 ALA B O 1
ATOM 876 N N . LYS A 1 122 ? 21.931 -16.070 1.138 1.00 21.30 119 LYS B N 1
ATOM 877 C CA . LYS A 1 122 ? 23.128 -16.930 1.036 1.00 21.66 119 LYS B CA 1
ATOM 878 C C . LYS A 1 122 ? 22.839 -18.399 1.429 1.00 21.88 119 LYS B C 1
ATOM 879 O O . LYS A 1 122 ? 23.305 -19.355 0.753 1.00 23.04 119 LYS B O 1
ATOM 885 N N . ASN A 1 123 ? 22.134 -18.603 2.534 1.00 21.74 120 ASN B N 1
ATOM 886 C CA . ASN A 1 123 ? 21.796 -19.916 2.999 1.00 21.98 120 ASN B CA 1
ATOM 887 C C . ASN A 1 123 ? 20.958 -20.652 2.030 1.00 22.13 120 ASN B C 1
ATOM 888 O O . ASN A 1 123 ? 21.127 -21.876 1.848 1.00 23.45 120 ASN B O 1
ATOM 893 N N . ALA A 1 124 ? 20.007 -19.974 1.410 1.00 21.89 121 ALA B N 1
ATOM 894 C CA . ALA A 1 124 ? 19.110 -20.574 0.472 1.00 22.06 121 ALA B CA 1
ATOM 895 C C . ALA A 1 124 ? 19.768 -20.859 -0.874 1.00 22.65 121 ALA B C 1
ATOM 896 O O . ALA A 1 12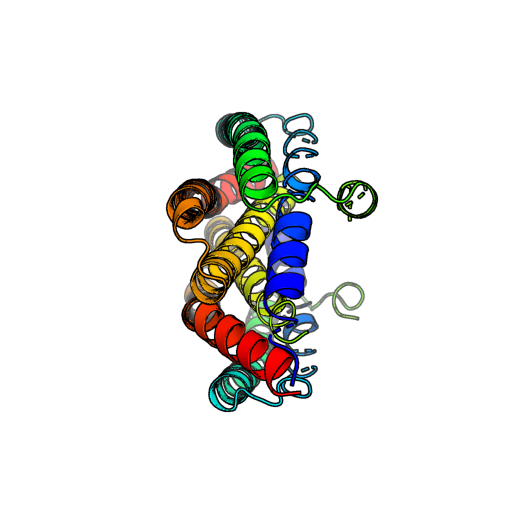4 ? 19.286 -21.641 -1.712 1.00 23.62 121 ALA B O 1
ATOM 898 N N . GLY A 1 125 ? 20.840 -20.165 -1.160 1.00 22.45 122 GLY B N 1
ATOM 899 C CA . GLY A 1 125 ? 21.511 -20.253 -2.446 1.00 24.49 122 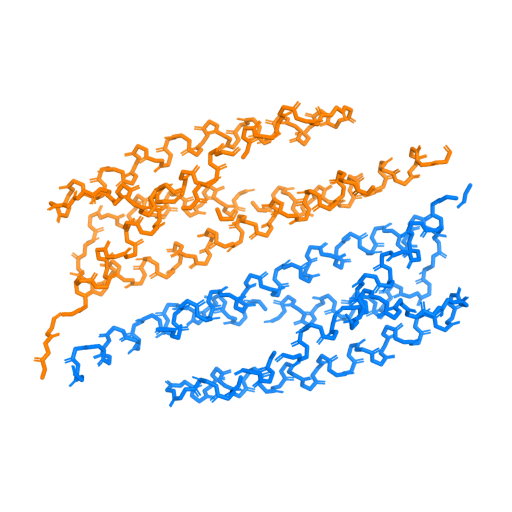GLY B CA 1
ATOM 900 C C . GLY A 1 125 ? 20.969 -19.312 -3.525 1.00 24.56 122 GLY B C 1
ATOM 901 O O . GLY A 1 125 ? 21.101 -19.579 -4.683 1.00 26.92 122 GLY B O 1
ATOM 902 N N . ASP A 1 126 ? 20.319 -18.227 -3.161 1.00 22.71 123 ASP B N 1
ATOM 903 C CA . ASP A 1 126 ? 19.754 -17.304 -4.098 1.00 22.36 123 ASP B CA 1
ATOM 904 C C . ASP A 1 126 ? 20.813 -16.249 -4.348 1.00 22.50 123 ASP B C 1
ATOM 905 O O . ASP A 1 126 ? 20.660 -15.045 -4.073 1.00 22.30 123 ASP B O 1
ATOM 910 N N . THR A 1 127 ? 21.894 -16.676 -4.958 1.00 23.77 124 THR B N 1
ATOM 911 C CA . THR A 1 127 ? 23.040 -15.778 -5.141 1.00 25.30 124 THR B CA 1
ATOM 912 C C . THR A 1 127 ? 22.720 -14.598 -6.034 1.00 25.75 124 THR B C 1
ATOM 913 O O . THR A 1 127 ? 23.234 -13.440 -5.813 1.00 26.30 124 THR B O 1
ATOM 917 N N . ALA A 1 128 ? 21.878 -14.849 -7.015 1.00 25.13 125 ALA B N 1
ATOM 918 C CA . ALA A 1 128 ? 21.550 -13.874 -8.062 1.00 26.72 125 ALA B CA 1
ATOM 919 C C . ALA A 1 128 ? 20.817 -12.675 -7.447 1.00 24.98 125 ALA B C 1
ATOM 920 O O . ALA A 1 128 ? 20.848 -11.626 -8.064 1.00 25.77 125 ALA B O 1
ATOM 922 N N . SER A 1 129 ? 20.151 -12.869 -6.299 1.00 23.21 126 SER B N 1
ATOM 923 C CA . SER A 1 129 ? 19.403 -11.783 -5.672 1.00 22.02 126 SER B CA 1
ATOM 924 C C . SER A 1 129 ? 20.242 -10.927 -4.715 1.00 22.01 126 SER B C 1
ATOM 925 O O . SER A 1 129 ? 19.823 -9.857 -4.281 1.00 21.33 126 SER B O 1
ATOM 928 N N . ILE A 1 130 ? 21.407 -11.428 -4.324 1.00 21.93 127 ILE B N 1
ATOM 929 C CA . ILE A 1 130 ? 22.213 -10.719 -3.305 1.00 21.89 127 ILE B CA 1
ATOM 930 C C . ILE A 1 130 ? 22.626 -9.332 -3.757 1.00 21.73 127 ILE B C 1
ATOM 931 O O . ILE A 1 130 ? 22.540 -8.437 -2.978 1.00 22.09 127 ILE B O 1
ATOM 936 N N . PRO A 1 131 ? 23.021 -9.123 -5.010 1.00 22.45 128 PRO B N 1
ATOM 937 C CA . PRO A 1 131 ? 23.417 -7.744 -5.308 1.00 22.82 128 PRO B CA 1
ATOM 938 C C . PRO A 1 131 ? 22.234 -6.721 -5.283 1.00 22.19 128 PRO B C 1
ATOM 939 O O . PRO A 1 131 ? 22.450 -5.567 -4.995 1.00 21.53 128 PRO B O 1
ATOM 943 N N . THR A 1 132 ? 20.985 -7.169 -5.554 1.00 21.94 129 THR B N 1
ATOM 944 C CA . THR A 1 132 ? 19.789 -6.320 -5.403 1.00 21.41 129 THR B CA 1
ATOM 945 C C . THR A 1 132 ? 19.544 -6.012 -3.980 1.00 20.99 129 THR B C 1
ATOM 946 O O . THR A 1 132 ? 19.296 -4.829 -3.634 1.00 20.87 129 THR B O 1
ATOM 950 N N . ILE A 1 133 ? 19.657 -7.014 -3.107 1.00 20.80 130 ILE B N 1
ATOM 951 C CA . ILE A 1 133 ? 19.460 -6.798 -1.670 1.00 20.46 130 ILE B CA 1
ATOM 952 C C . ILE A 1 133 ? 20.521 -5.811 -1.189 1.00 20.40 130 ILE B C 1
ATOM 953 O O . ILE A 1 133 ? 20.224 -4.891 -0.451 1.00 20.22 130 ILE B O 1
ATOM 958 N N . GLU A 1 134 ? 21.782 -5.997 -1.634 1.00 20.62 131 GLU B N 1
ATOM 959 C CA . GLU A 1 134 ? 22.836 -5.094 -1.213 1.00 20.66 131 GLU B CA 1
ATOM 960 C C . GLU A 1 134 ? 22.557 -3.669 -1.657 1.00 20.69 131 GLU B C 1
ATOM 961 O O . GLU A 1 134 ? 22.783 -2.730 -0.897 1.00 20.58 131 GLU B O 1
ATOM 967 N N . ALA A 1 135 ? 22.093 -3.504 -2.887 1.00 20.92 132 ALA B N 1
ATOM 968 C CA . ALA A 1 135 ? 21.773 -2.158 -3.424 1.00 21.04 132 ALA B CA 1
ATOM 969 C C . ALA A 1 135 ? 20.747 -1.466 -2.567 1.00 20.75 132 ALA B C 1
ATOM 970 O O . ALA A 1 135 ? 20.847 -0.259 -2.251 1.00 20.73 132 ALA B O 1
ATOM 972 N N . ILE A 1 136 ? 19.708 -2.232 -2.220 1.00 20.57 133 ILE B N 1
ATOM 973 C CA . ILE A 1 136 ? 18.661 -1.651 -1.313 1.00 20.34 133 ILE B CA 1
ATOM 974 C C . ILE A 1 136 ? 19.229 -1.258 0.046 1.00 20.10 133 ILE B C 1
ATOM 975 O O . ILE A 1 136 ? 18.995 -0.180 0.568 1.00 20.04 133 ILE B O 1
ATOM 980 N N . LEU A 1 137 ? 19.952 -2.186 0.670 1.00 20.01 134 LEU B N 1
ATOM 981 C CA . LEU A 1 137 ? 20.520 -2.0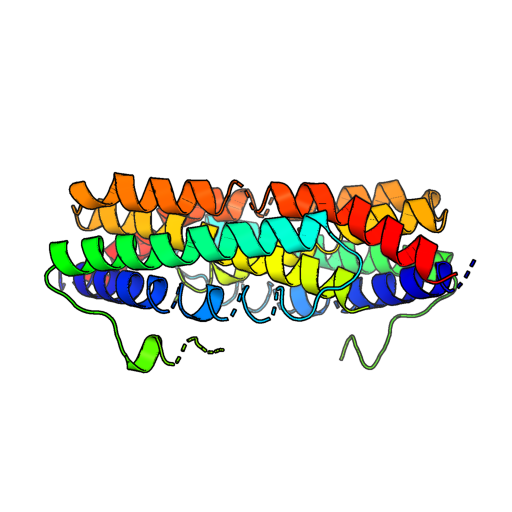01 1.989 1.00 19.86 134 LEU B CA 1
ATOM 982 C C . LEU A 1 137 ? 21.396 -0.712 1.951 1.00 19.98 134 LEU B C 1
ATOM 983 O O . LEU A 1 137 ? 21.353 0.084 2.862 1.00 19.89 134 LEU B O 1
ATOM 988 N N . ASN A 1 138 ? 22.164 -0.530 0.905 1.00 20.62 135 ASN B N 1
ATOM 989 C CA . ASN A 1 138 ? 23.109 0.637 0.768 1.00 20.96 135 ASN B CA 1
ATOM 990 C C . ASN A 1 138 ? 22.299 1.928 0.735 1.00 20.54 135 ASN B C 1
ATOM 991 O O . ASN A 1 138 ? 22.716 2.918 1.334 1.00 20.59 135 ASN B O 1
ATOM 996 N N . GLU A 1 139 ? 21.123 1.895 0.128 1.00 20.34 136 GLU B N 1
ATOM 997 C CA . GLU A 1 139 ? 20.292 3.102 0.126 1.00 20.25 136 GLU B CA 1
ATOM 998 C C . GLU A 1 139 ? 19.725 3.405 1.521 1.00 19.74 136 GLU B C 1
ATOM 999 O O . GLU A 1 139 ? 19.600 4.594 1.916 1.00 19.72 136 GLU B O 1
ATOM 1005 N N . GLU A 1 140 ? 19.351 2.355 2.267 1.00 19.52 137 GLU B N 1
ATOM 1006 C CA . GLU A 1 140 ? 18.867 2.558 3.611 1.00 19.36 137 GLU B CA 1
ATOM 1007 C C . GLU A 1 140 ? 19.963 3.128 4.518 1.00 19.34 137 GLU B C 1
ATOM 1008 O O . GLU A 1 140 ? 19.753 4.044 5.314 1.00 19.27 137 GLU B O 1
ATOM 1014 N N . LYS A 1 141 ? 21.187 2.576 4.402 1.00 19.64 138 LYS B N 1
ATOM 1015 C CA A LYS A 1 141 ? 22.355 3.080 5.161 0.50 20.04 138 LYS B CA 1
ATOM 1016 C CA B LYS A 1 141 ? 22.342 3.091 5.165 0.50 20.03 138 LYS B CA 1
ATOM 1017 C C . LYS A 1 141 ? 22.641 4.539 4.835 1.00 20.06 138 LYS B C 1
ATOM 1018 O O . LYS A 1 141 ? 22.873 5.343 5.730 1.00 20.17 138 LYS B O 1
ATOM 1029 N N . HIS A 1 142 ? 22.578 4.893 3.551 1.00 20.15 139 HIS B N 1
ATOM 1030 C CA . HIS A 1 142 ? 22.814 6.292 3.176 1.00 20.50 139 HIS B CA 1
ATOM 1031 C C . HIS A 1 142 ? 21.729 7.201 3.847 1.00 20.04 139 HIS B C 1
ATOM 1032 O O . HIS A 1 142 ? 22.038 8.308 4.336 1.00 20.27 139 HIS B O 1
ATOM 1047 N N . ALA A 1 144 ? 19.860 6.514 6.598 1.00 19.30 141 ALA B N 1
ATOM 1048 C CA . ALA A 1 144 ? 20.067 6.530 8.040 1.00 19.50 141 ALA B CA 1
ATOM 1049 C C . ALA A 1 144 ? 21.244 7.507 8.418 1.00 19.81 141 ALA B C 1
ATOM 1050 O O . ALA A 1 144 ? 21.154 8.283 9.360 1.00 19.99 141 ALA B O 1
ATOM 1052 N N . ASP A 1 145 ? 22.331 7.441 7.635 1.00 20.09 142 ASP B N 1
ATOM 1053 C CA . ASP A 1 145 ? 23.490 8.305 7.894 1.00 20.75 142 ASP B CA 1
ATOM 1054 C C . ASP A 1 145 ? 23.134 9.799 7.771 1.00 20.73 142 ASP B C 1
ATOM 1055 O O . ASP A 1 145 ? 23.538 10.627 8.551 1.00 21.13 142 ASP B O 1
ATOM 1060 N N . TRP A 1 146 ? 22.370 10.094 6.745 1.00 21.84 143 TRP B N 1
ATOM 1061 C CA . TRP A 1 146 ? 21.890 11.464 6.527 1.00 21.85 143 TRP B CA 1
ATOM 1062 C C . TRP A 1 146 ? 21.071 11.928 7.685 1.00 21.65 143 TRP B C 1
ATOM 1063 O O . TRP A 1 146 ? 21.278 13.017 8.239 1.00 21.76 143 TRP B O 1
ATOM 1074 N N . LEU A 1 147 ? 20.112 11.116 8.064 1.00 21.45 144 LEU B N 1
ATOM 1075 C CA . LEU A 1 147 ? 19.258 11.513 9.176 1.00 21.38 144 LEU B CA 1
ATOM 1076 C C . LEU A 1 147 ? 19.996 11.716 10.486 1.00 21.41 144 LEU B C 1
ATOM 1077 O O . LEU A 1 147 ? 19.771 12.741 11.195 1.00 21.44 144 LEU B O 1
ATOM 1082 N N . ILE A 1 148 ? 20.889 10.806 10.853 1.00 21.51 145 ILE B N 1
ATOM 1083 C CA . ILE A 1 148 ? 21.541 10.916 12.157 1.00 21.65 145 ILE B CA 1
ATOM 1084 C C . ILE A 1 148 ? 22.515 12.134 12.128 1.00 21.83 145 ILE B C 1
ATOM 1085 O O . ILE A 1 148 ? 22.717 12.805 13.116 1.00 22.37 145 ILE B O 1
ATOM 1090 N N . GLN A 1 149 ? 23.055 12.422 10.971 1.00 21.96 146 GLN B N 1
ATOM 1091 C CA . GLN A 1 149 ? 23.885 13.624 10.775 1.00 22.78 146 GLN B CA 1
ATOM 1092 C C . GLN A 1 149 ? 23.094 14.908 10.942 1.00 23.11 146 GLN B C 1
ATOM 1093 O O . GLN A 1 149 ? 23.667 15.902 11.397 1.00 24.30 146 GLN B O 1
ATOM 1099 N N . HIS A 1 150 ? 21.805 14.910 10.584 1.00 22.32 147 HIS B N 1
ATOM 1100 C CA . HIS A 1 150 ? 20.998 16.117 10.595 1.00 22.56 147 HIS B CA 1
ATOM 1101 C C . HIS A 1 150 ? 20.166 16.265 11.822 1.00 21.89 147 HIS B C 1
ATOM 1102 O O . HIS A 1 150 ? 19.646 17.352 12.100 1.00 22.06 147 HIS B O 1
ATOM 1109 N N . ILE A 1 151 ? 20.048 15.209 12.617 1.00 22.12 148 ILE B N 1
ATOM 1110 C CA . ILE A 1 151 ? 19.276 15.307 13.863 1.00 21.96 148 ILE B CA 1
ATOM 1111 C C . ILE A 1 151 ? 19.745 16.444 14.805 1.00 22.42 148 ILE B C 1
ATOM 1112 O O . ILE A 1 151 ? 18.874 17.199 15.313 1.00 23.18 148 ILE B O 1
ATOM 1117 N N . PRO A 1 152 ? 21.065 16.644 14.951 1.00 22.92 149 PRO B N 1
ATOM 1118 C CA . PRO A 1 152 ? 21.499 17.751 15.794 1.00 23.90 149 PRO B CA 1
ATOM 1119 C C . PRO A 1 152 ? 21.092 19.142 15.256 1.00 24.80 149 PRO B C 1
ATOM 1120 O O . PRO A 1 152 ? 20.628 19.992 16.019 1.00 24.88 149 PRO B O 1
ATOM 1124 N N . GLN A 1 153 ? 21.187 19.349 13.952 1.00 25.87 150 GLN B N 1
ATOM 1125 C CA . GLN A 1 153 ? 20.769 20.595 13.322 1.00 27.20 150 GLN B CA 1
ATOM 1126 C C . GLN A 1 153 ? 19.308 20.843 13.488 1.00 25.94 150 GLN B C 1
ATOM 1127 O O . GLN A 1 153 ? 18.888 21.960 13.730 1.00 28.00 150 GLN B O 1
ATOM 1133 N N . THR A 1 154 ? 18.513 19.803 13.300 1.00 24.22 151 THR B N 1
ATOM 1134 C CA . THR A 1 154 ? 17.075 19.881 13.429 1.00 22.26 151 THR B CA 1
ATOM 1135 C C . THR A 1 154 ? 16.688 20.221 14.874 1.00 21.81 151 THR B C 1
ATOM 1136 O O . THR A 1 154 ? 15.866 21.065 15.136 1.00 22.14 151 THR B O 1
ATOM 1140 N N . THR A 1 155 ? 17.308 19.547 15.806 1.00 21.83 152 THR B N 1
ATOM 1141 C CA . THR A 1 155 ? 17.073 19.771 17.249 1.00 21.79 152 THR B CA 1
ATOM 1142 C C . THR A 1 155 ? 17.424 21.228 17.629 1.00 23.08 152 THR B C 1
ATOM 1143 O O . THR A 1 155 ? 16.629 21.908 18.301 1.00 23.49 152 THR B O 1
ATOM 1147 N N . GLU A 1 156 ? 18.547 21.730 17.098 1.00 24.29 153 GLU B N 1
ATOM 1148 C CA . GLU A 1 156 ? 18.955 23.124 17.353 1.00 26.36 153 GLU B CA 1
ATOM 1149 C C . GLU A 1 156 ? 17.952 24.123 16.790 1.00 25.01 153 GLU B C 1
ATOM 1150 O O . GLU A 1 156 ? 17.581 25.069 17.478 1.00 26.02 153 GLU B O 1
ATOM 1156 N N . LYS A 1 157 ? 17.522 23.913 15.553 1.00 25.06 154 LYS B N 1
ATOM 1157 C CA . LYS A 1 157 ? 16.523 24.757 14.879 1.00 25.65 154 LYS B CA 1
ATOM 1158 C C . LYS A 1 157 ? 15.237 24.799 15.688 1.00 25.24 154 LYS B C 1
ATOM 1159 O O . LYS A 1 157 ? 14.673 25.898 15.911 1.00 25.92 154 LYS B O 1
ATOM 1165 N N . PHE A 1 158 ? 14.770 23.620 16.115 1.00 23.72 155 PHE B N 1
ATOM 1166 C CA . PHE A 1 158 ? 13.563 23.501 16.885 1.00 23.31 155 PHE B CA 1
ATOM 1167 C C . PHE A 1 158 ? 13.669 24.293 18.154 1.00 24.38 155 PHE B C 1
ATOM 1168 O O . PHE A 1 158 ? 12.721 25.013 18.534 1.00 25.75 155 PHE B O 1
ATOM 1176 N N . LEU A 1 159 ? 14.779 24.156 18.859 1.00 24.14 156 LEU B N 1
ATOM 1177 C CA . LEU A 1 159 ? 14.943 24.865 20.131 1.00 25.25 156 LEU B CA 1
ATOM 1178 C C . LEU A 1 159 ? 15.011 26.352 19.923 1.00 27.58 156 LEU B C 1
ATOM 1179 O O . LEU A 1 159 ? 14.334 27.132 20.670 1.00 29.31 156 LEU B O 1
ATOM 1184 N N . ILE A 1 160 ? 15.766 26.780 18.916 1.00 28.53 157 ILE B N 1
ATOM 1185 C CA . ILE A 1 160 ? 15.856 28.222 18.611 1.00 30.91 157 ILE B CA 1
ATOM 1186 C C . ILE A 1 160 ? 14.468 28.799 18.384 1.00 31.88 157 ILE B C 1
ATOM 1187 O O . ILE A 1 160 ? 14.134 29.899 18.935 1.00 33.76 157 ILE B O 1
ATOM 1192 N N . ARG A 1 161 ? 13.655 28.093 17.621 1.00 30.61 158 ARG B N 1
ATOM 1193 C CA . ARG A 1 161 ? 12.330 28.570 17.299 1.00 32.69 158 ARG B CA 1
ATOM 1194 C C . ARG A 1 161 ? 11.334 28.476 18.427 1.00 33.90 158 ARG B C 1
ATOM 1195 O O . ARG A 1 161 ? 10.311 29.067 18.363 1.00 35.58 158 ARG B O 1
ATOM 1203 N N . SER A 1 162 ? 11.641 27.698 19.446 1.00 33.79 159 SER B N 1
ATOM 1204 C CA . SER A 1 162 ? 10.720 27.534 20.554 1.00 36.21 159 SER B CA 1
ATOM 1205 C C . SER A 1 162 ? 10.702 28.812 21.393 1.00 41.03 159 SER B C 1
ATOM 1206 O O . SER A 1 162 ? 9.747 29.034 22.121 1.00 41.93 159 SER B O 1
ATOM 1209 N N . GLU A 1 163 ? 11.760 29.641 21.291 1.00 46.10 160 GLU B N 1
ATOM 1210 C CA . GLU A 1 163 ? 11.887 30.885 22.102 1.00 50.54 160 GLU B CA 1
ATOM 1211 C C . GLU A 1 163 ? 11.018 32.037 21.561 1.00 54.49 160 GLU B C 1
ATOM 1212 O O . GLU A 1 163 ? 10.191 31.835 20.658 1.00 57.11 160 GLU B O 1
ATOM 1214 N N . ALA B 1 3 ? 14.323 31.945 26.496 1.00 52.26 0 ALA A N 1
ATOM 1215 C CA . ALA B 1 3 ? 15.210 30.786 26.859 1.00 50.64 0 ALA A CA 1
ATOM 1216 C C . ALA B 1 3 ? 14.555 29.703 27.787 1.00 50.12 0 ALA A C 1
ATOM 1217 O O . ALA B 1 3 ? 14.996 28.530 27.780 1.00 47.89 0 ALA A O 1
ATOM 1224 N N . ASN B 1 5 ? 11.524 28.305 27.399 1.00 43.41 2 ASN A N 1
ATOM 1225 C CA . ASN B 1 5 ? 10.935 27.237 26.539 1.00 41.69 2 ASN A CA 1
ATOM 1226 C C . ASN B 1 5 ? 11.992 26.249 26.085 1.00 37.63 2 ASN A C 1
ATOM 1227 O O . ASN B 1 5 ? 11.722 25.049 26.044 1.00 35.88 2 ASN A O 1
ATOM 1232 N N . ARG B 1 6 ? 13.183 26.724 25.704 1.00 35.45 3 ARG A N 1
ATOM 1233 C CA . ARG B 1 6 ? 14.264 25.799 25.308 1.00 34.35 3 ARG A CA 1
ATOM 1234 C C . ARG B 1 6 ? 14.680 24.882 26.437 1.00 33.47 3 ARG A C 1
ATOM 1235 O O . ARG B 1 6 ? 14.925 23.688 26.263 1.00 33.57 3 ARG A O 1
ATOM 1243 N N . ILE B 1 7 ? 14.830 25.453 27.629 1.00 34.19 4 ILE A N 1
ATOM 1244 C CA . ILE B 1 7 ? 15.251 24.660 28.772 1.00 33.77 4 ILE A CA 1
ATOM 1245 C C . ILE B 1 7 ? 14.181 23.673 29.142 1.00 33.58 4 ILE A C 1
ATOM 1246 O O . ILE B 1 7 ? 14.499 22.520 29.497 1.00 34.27 4 ILE A O 1
ATOM 1251 N N . GLU B 1 8 ? 12.922 24.071 29.026 1.00 32.40 5 GLU A N 1
ATOM 1252 C CA . GLU B 1 8 ? 11.862 23.132 29.294 1.00 34.15 5 GLU A CA 1
ATOM 1253 C C . GLU B 1 8 ? 11.846 21.955 28.337 1.00 31.10 5 GLU A C 1
ATOM 1254 O O . GLU B 1 8 ? 11.557 20.842 28.752 1.00 31.26 5 GLU A O 1
ATOM 1260 N N . HIS B 1 9 ? 12.119 22.196 27.060 1.00 30.04 6 HIS A N 1
ATOM 1261 C CA . HIS B 1 9 ? 12.194 21.092 26.092 1.00 28.86 6 HIS A CA 1
ATOM 1262 C C . HIS B 1 9 ? 13.280 20.148 26.490 1.00 28.48 6 HIS A C 1
ATOM 1263 O O . HIS B 1 9 ? 13.081 18.939 26.488 1.00 28.71 6 HIS A O 1
ATOM 1270 N N . TYR B 1 10 ? 14.428 20.696 26.865 1.00 28.04 7 TYR A N 1
ATOM 1271 C CA . TYR B 1 10 ? 15.551 19.834 27.256 1.00 27.39 7 TYR A CA 1
ATOM 1272 C C . TYR B 1 10 ? 15.155 18.999 28.489 1.00 27.95 7 TYR A C 1
ATOM 1273 O O . TYR B 1 10 ? 15.407 17.763 28.537 1.00 27.09 7 TYR A O 1
ATOM 1282 N N . HIS B 1 11 ? 14.467 19.629 29.437 1.00 29.06 8 HIS A N 1
ATOM 1283 C CA . HIS B 1 11 ? 14.005 18.856 30.601 1.00 30.58 8 HIS A CA 1
ATOM 1284 C C . HIS B 1 11 ? 13.023 17.747 30.229 1.00 29.94 8 HIS A C 1
ATOM 1285 O O . HIS B 1 11 ? 13.106 16.641 30.765 1.00 30.05 8 HIS A O 1
ATOM 1292 N N . ASP B 1 12 ? 12.088 18.052 29.339 1.00 30.61 9 ASP A N 1
ATOM 1293 C CA . ASP B 1 12 ? 11.122 17.080 28.869 1.00 30.23 9 ASP A CA 1
ATOM 1294 C C . ASP B 1 12 ? 11.869 15.891 28.267 1.00 28.50 9 ASP A C 1
ATOM 1295 O O . ASP B 1 12 ? 11.478 14.742 28.485 1.00 28.75 9 ASP A O 1
ATOM 1300 N N . TRP B 1 13 ? 12.923 16.163 27.496 1.00 27.17 10 TRP A N 1
ATOM 1301 C CA . TRP B 1 13 ? 13.650 15.097 26.803 1.00 26.07 10 TRP A CA 1
ATOM 1302 C C . TRP B 1 13 ? 14.507 14.284 27.764 1.00 26.13 10 TRP A C 1
ATOM 1303 O O . TRP B 1 13 ? 14.668 13.055 27.541 1.00 25.60 10 TRP A O 1
ATOM 1314 N N . LEU B 1 14 ? 15.022 14.908 28.837 1.00 27.01 11 LEU A N 1
ATOM 1315 C CA . LEU B 1 14 ? 15.652 14.150 29.932 1.00 28.09 11 LEU A CA 1
ATOM 1316 C C . LEU B 1 14 ? 14.666 13.192 30.568 1.00 29.82 11 LEU A C 1
ATOM 1317 O O . LEU B 1 14 ? 14.990 12.047 30.794 1.00 29.36 11 LEU A O 1
ATOM 1322 N N . ARG B 1 15 ? 13.468 13.673 30.915 1.00 30.14 12 ARG A N 1
ATOM 1323 C CA . ARG B 1 15 ? 12.426 12.781 31.405 1.00 31.21 12 ARG A CA 1
ATOM 1324 C C . ARG B 1 15 ? 12.023 11.653 30.403 1.00 30.24 12 ARG A C 1
ATOM 1325 O O . ARG B 1 15 ? 11.757 10.480 30.814 1.00 29.16 12 ARG A O 1
ATOM 1333 N N . ASP B 1 16 ? 11.984 11.976 29.120 1.00 29.73 13 ASP A N 1
ATOM 1334 C CA . ASP B 1 16 ? 11.700 10.965 28.092 1.00 29.07 13 ASP A CA 1
ATOM 1335 C C . ASP B 1 16 ? 12.813 9.881 28.114 1.00 28.46 13 ASP A C 1
ATOM 1336 O O . ASP B 1 16 ? 12.502 8.690 28.090 1.00 28.67 13 ASP A O 1
ATOM 1341 N N . ALA B 1 17 ? 14.068 10.293 28.287 1.00 26.39 14 ALA A N 1
ATOM 1342 C CA . ALA B 1 17 ? 15.177 9.375 28.196 1.00 26.22 14 ALA A CA 1
ATOM 1343 C C . ALA B 1 17 ? 15.163 8.471 29.382 1.00 26.76 14 ALA A C 1
ATOM 1344 O O . ALA B 1 17 ? 15.474 7.290 29.241 1.00 27.21 14 ALA A O 1
ATOM 1346 N N . HIS B 1 18 ? 14.782 8.984 30.561 1.00 27.41 15 HIS A N 1
ATOM 1347 C CA . HIS B 1 18 ? 14.731 8.214 31.741 1.00 29.99 15 HIS A CA 1
ATOM 1348 C C . HIS B 1 18 ? 13.643 7.168 31.607 1.00 30.47 15 HIS A C 1
ATOM 1349 O O . HIS B 1 18 ? 13.908 6.005 31.988 1.00 31.46 15 HIS A O 1
ATOM 1356 N N . ALA B 1 19 ? 12.459 7.543 31.072 1.00 31.93 16 ALA A N 1
ATOM 1357 C CA . ALA B 1 19 ? 11.345 6.554 30.839 1.00 32.33 16 ALA A CA 1
ATOM 1358 C C . ALA B 1 19 ? 11.814 5.501 29.835 1.00 31.24 16 ALA A C 1
ATOM 1359 O O . ALA B 1 19 ? 11.514 4.317 29.967 1.00 32.15 16 ALA A O 1
ATOM 1369 N N . GLU B 1 21 ? 14.853 4.365 29.351 1.00 26.53 18 GLU A N 1
ATOM 1370 C CA . GLU B 1 21 ? 15.821 3.469 29.909 1.00 27.99 18 GLU A CA 1
ATOM 1371 C C . GLU B 1 21 ? 15.102 2.478 30.838 1.00 30.12 18 GLU A C 1
ATOM 1372 O O . GLU B 1 21 ? 15.469 1.320 30.915 1.00 31.56 18 GLU A O 1
ATOM 1378 N N . LYS B 1 22 ? 14.033 2.909 31.490 1.00 34.43 19 LYS A N 1
ATOM 1379 C CA . LYS B 1 22 ? 13.189 1.862 32.159 1.00 38.46 19 LYS A CA 1
ATOM 1380 C C . LYS B 1 22 ? 12.530 0.829 31.179 1.00 38.41 19 LYS A C 1
ATOM 1381 O O . LYS B 1 22 ? 12.397 -0.334 31.490 1.00 39.45 19 LYS A O 1
ATOM 1387 N N . GLN B 1 23 ? 12.061 1.281 30.035 1.00 38.50 20 GLN A N 1
ATOM 1388 C CA . GLN B 1 23 ? 11.588 0.409 28.969 1.00 39.48 20 GLN A CA 1
ATOM 1389 C C . GLN B 1 23 ? 12.730 -0.531 28.553 1.00 35.98 20 GLN A C 1
ATOM 1390 O O . GLN B 1 23 ? 12.546 -1.740 28.388 1.00 35.51 20 GLN A O 1
ATOM 1396 N N . ALA B 1 24 ? 13.932 0.020 28.448 1.00 32.52 21 ALA A N 1
ATOM 1397 C CA . ALA B 1 24 ? 15.094 -0.790 27.993 1.00 31.46 21 ALA A CA 1
ATOM 1398 C C . ALA B 1 24 ? 15.414 -1.872 29.002 1.00 31.78 21 ALA A C 1
ATOM 1399 O O . ALA B 1 24 ? 15.756 -2.993 28.642 1.00 31.36 21 ALA A O 1
ATOM 1401 N N . GLU B 1 25 ? 15.346 -1.539 30.302 1.00 33.47 22 GLU A N 1
ATOM 1402 C CA . GLU B 1 25 ? 15.740 -2.473 31.334 1.00 36.49 22 GLU A CA 1
ATOM 1403 C C . GLU B 1 25 ? 14.786 -3.657 31.227 1.00 37.55 22 GLU A C 1
ATOM 1404 O O . GLU B 1 25 ? 15.209 -4.813 31.330 1.00 36.99 22 GLU A O 1
ATOM 1410 N N . SER B 1 26 ? 13.495 -3.345 31.032 1.00 39.45 23 SER A N 1
ATOM 1411 C CA . SER B 1 26 ? 12.445 -4.373 30.951 1.00 41.34 23 SER A CA 1
ATOM 1412 C C . SER B 1 26 ? 12.640 -5.229 29.702 1.00 38.74 23 SER A C 1
ATOM 1413 O O . SER B 1 26 ? 12.563 -6.485 29.755 1.00 38.47 23 SER A O 1
ATOM 1424 N N . LEU B 1 28 ? 15.429 -5.720 28.029 1.00 31.78 25 LEU A N 1
ATOM 1425 C CA . LEU B 1 28 ? 16.673 -6.513 28.083 1.00 31.01 25 LEU A CA 1
ATOM 1426 C C . LEU B 1 28 ? 16.489 -7.787 28.903 1.00 33.52 25 LEU A C 1
ATOM 1427 O O . LEU B 1 28 ? 16.902 -8.873 28.458 1.00 33.64 25 LEU A O 1
ATOM 1432 N N . GLU B 1 29 ? 15.882 -7.643 30.079 1.00 36.78 26 GLU A N 1
ATOM 1433 C CA . GLU B 1 29 ? 15.543 -8.816 30.908 1.00 41.82 26 GLU A CA 1
ATOM 1434 C C . GLU B 1 29 ? 14.691 -9.828 30.152 1.00 43.65 26 GLU A C 1
ATOM 1435 O O . GLU B 1 29 ? 14.943 -11.054 30.179 1.00 43.22 26 GLU A O 1
ATOM 1441 N N . SER B 1 30 ? 13.634 -9.343 29.524 1.00 49.87 27 SER A N 1
ATOM 1442 C CA . SER B 1 30 ? 12.778 -10.239 28.761 1.00 52.72 27 SER A CA 1
ATOM 1443 C C . SER B 1 30 ? 13.573 -10.930 27.648 1.00 50.46 27 SER A C 1
ATOM 1444 O O . SER B 1 30 ? 13.451 -12.138 27.443 1.00 50.05 27 SER A O 1
ATOM 1455 N N . ALA B 1 32 ? 16.918 -11.562 27.508 1.00 47.41 29 ALA A N 1
ATOM 1456 C CA . ALA B 1 32 ? 17.898 -12.501 28.050 1.00 49.58 29 ALA A CA 1
ATOM 1457 C C . ALA B 1 32 ? 17.183 -13.824 28.307 1.00 52.15 29 ALA A C 1
ATOM 1458 O O . ALA B 1 32 ? 17.725 -14.916 28.011 1.00 53.38 29 ALA A O 1
ATOM 1460 N N . SER B 1 33 ? 15.965 -13.751 28.838 1.00 55.42 30 SER A N 1
ATOM 1461 C CA . SER B 1 33 ? 15.238 -14.985 29.198 1.00 59.49 30 SER A CA 1
ATOM 1462 C C . SER B 1 33 ? 14.821 -15.839 27.993 1.00 59.56 30 SER A C 1
ATOM 1463 O O . SER B 1 33 ? 14.663 -17.051 28.126 1.00 61.28 30 SER A O 1
ATOM 1466 N N . ARG B 1 34 ? 14.647 -15.215 26.826 1.00 58.57 31 ARG A N 1
ATOM 1467 C CA . ARG B 1 34 ? 14.200 -15.888 25.585 1.00 58.67 31 ARG A CA 1
ATOM 1468 C C . ARG B 1 34 ? 15.308 -16.337 24.606 1.00 55.74 31 ARG A C 1
ATOM 1469 O O . ARG B 1 34 ? 14.991 -17.021 23.637 1.00 57.55 31 ARG A O 1
ATOM 1471 N N . ILE B 1 35 ? 16.574 -15.970 24.831 1.00 51.65 32 ILE A N 1
ATOM 1472 C CA . ILE B 1 35 ? 17.694 -16.363 23.922 1.00 49.55 32 ILE A CA 1
ATOM 1473 C C . ILE B 1 35 ? 18.252 -17.730 24.366 1.00 49.68 32 ILE A C 1
ATOM 1474 O O . ILE B 1 35 ? 19.009 -17.787 25.344 1.00 49.38 32 ILE A O 1
ATOM 1479 N N . ASP B 1 36 ? 17.912 -18.816 23.658 1.00 50.44 33 ASP A N 1
ATOM 1480 C CA . ASP B 1 36 ? 18.319 -20.159 24.140 1.00 52.18 33 ASP A CA 1
ATOM 1481 C C . ASP B 1 36 ? 19.421 -20.861 23.370 1.00 50.74 33 ASP A C 1
ATOM 1482 O O . ASP B 1 36 ? 19.841 -21.968 23.740 1.00 49.62 33 ASP A O 1
ATOM 1487 N N . ASN B 1 37 ? 19.855 -20.247 22.277 1.00 50.35 34 ASN A N 1
ATOM 1488 C CA . ASN B 1 37 ? 20.780 -20.907 21.335 1.00 51.07 34 ASN A CA 1
ATOM 1489 C C . ASN B 1 37 ? 21.864 -19.938 20.872 1.00 49.98 34 ASN A C 1
ATOM 1490 O O . ASN B 1 37 ? 22.445 -20.120 19.804 1.00 51.12 34 ASN A O 1
ATOM 1495 N N . TYR B 1 38 ? 22.142 -18.925 21.685 1.00 47.32 35 TYR A N 1
ATOM 1496 C CA . TYR B 1 38 ? 23.214 -18.041 21.363 1.00 44.62 35 TYR A CA 1
ATOM 1497 C C . TYR B 1 38 ? 23.746 -17.541 22.693 1.00 44.48 35 TYR A C 1
ATOM 1498 O O . TYR B 1 38 ? 23.459 -16.401 23.113 1.00 40.33 35 TYR A O 1
ATOM 1507 N N . PRO B 1 39 ? 24.503 -18.421 23.384 1.00 44.62 36 PRO A N 1
ATOM 1508 C CA . PRO B 1 39 ? 25.233 -18.041 24.577 1.00 45.09 36 PRO A CA 1
ATOM 1509 C C . PRO B 1 39 ? 25.928 -16.677 24.500 1.00 43.33 36 PRO A C 1
ATOM 1510 O O . PRO B 1 39 ? 25.832 -15.905 25.415 1.00 42.68 36 PRO A O 1
ATOM 1514 N N . GLU B 1 40 ? 26.659 -16.419 23.438 1.00 43.54 37 GLU A N 1
ATOM 1515 C CA . GLU B 1 40 ? 27.431 -15.192 23.315 1.00 43.40 37 GLU A CA 1
ATOM 1516 C C . GLU B 1 40 ? 26.480 -13.960 23.235 1.00 39.54 37 GLU A C 1
ATOM 1517 O O . GLU B 1 40 ? 26.735 -12.923 23.819 1.00 37.48 37 GLU A O 1
ATOM 1523 N N . LEU B 1 41 ? 25.371 -14.121 22.557 1.00 37.71 38 LEU A N 1
ATOM 1524 C CA . LEU B 1 41 ? 24.329 -13.062 22.461 1.00 37.03 38 LEU A CA 1
ATOM 1525 C C . LEU B 1 41 ? 23.628 -12.871 23.799 1.00 36.58 38 LEU A C 1
ATOM 1526 O O . LEU B 1 41 ? 23.441 -11.726 24.268 1.00 36.15 38 LEU A O 1
ATOM 1531 N N . ARG B 1 42 ? 23.229 -13.957 24.456 1.00 36.79 39 ARG A N 1
ATOM 1532 C CA . ARG B 1 42 ? 22.599 -13.752 25.748 1.00 36.37 39 ARG A CA 1
ATOM 1533 C C . ARG B 1 42 ? 23.566 -13.062 26.731 1.00 35.81 39 ARG A C 1
ATOM 1534 O O . ARG B 1 42 ? 23.148 -12.222 27.528 1.00 34.23 39 ARG A O 1
ATOM 1542 N N . ALA B 1 43 ? 24.829 -13.481 26.730 1.00 35.57 40 ALA A N 1
ATOM 1543 C CA . ALA B 1 43 ? 25.871 -12.873 27.572 1.00 35.59 40 ALA A CA 1
ATOM 1544 C C . ALA B 1 43 ? 26.037 -11.339 27.275 1.00 34.76 40 ALA A C 1
ATOM 1545 O O . ALA B 1 43 ? 26.164 -10.547 28.209 1.00 35.28 40 ALA A O 1
ATOM 1547 N N . ARG B 1 44 ? 26.116 -10.995 26.002 1.00 33.42 41 ARG A N 1
ATOM 1548 C CA . ARG B 1 44 ? 26.112 -9.539 25.586 1.00 31.97 41 ARG A CA 1
ATOM 1549 C C . ARG B 1 44 ? 24.892 -8.754 26.096 1.00 31.61 41 ARG A C 1
ATOM 1550 O O . ARG B 1 44 ? 24.990 -7.605 26.580 1.00 31.76 41 ARG A O 1
ATOM 1558 N N . ILE B 1 45 ? 23.730 -9.385 25.992 1.00 31.17 42 ILE A N 1
ATOM 1559 C CA . ILE B 1 45 ? 22.519 -8.771 26.449 1.00 31.07 42 ILE A CA 1
ATOM 1560 C C . ILE B 1 45 ? 22.613 -8.597 27.955 1.00 32.51 42 ILE A C 1
ATOM 1561 O O . ILE B 1 45 ? 22.281 -7.568 28.448 1.00 33.16 42 ILE A O 1
ATOM 1566 N N . GLU B 1 46 ? 23.053 -9.596 28.693 1.00 34.60 43 GLU A N 1
ATOM 1567 C CA . GLU B 1 46 ? 23.165 -9.478 30.148 1.00 36.27 43 GLU A CA 1
ATOM 1568 C C . GLU B 1 46 ? 24.143 -8.398 30.579 1.00 36.25 43 GLU A C 1
ATOM 1569 O O . GLU B 1 46 ? 23.845 -7.625 31.537 1.00 37.09 43 GLU A O 1
ATOM 1575 N N . GLN B 1 47 ? 25.259 -8.287 29.855 1.00 35.30 44 GLN A N 1
ATOM 1576 C CA . GLN B 1 47 ? 26.209 -7.215 30.104 1.00 36.06 44 GLN A CA 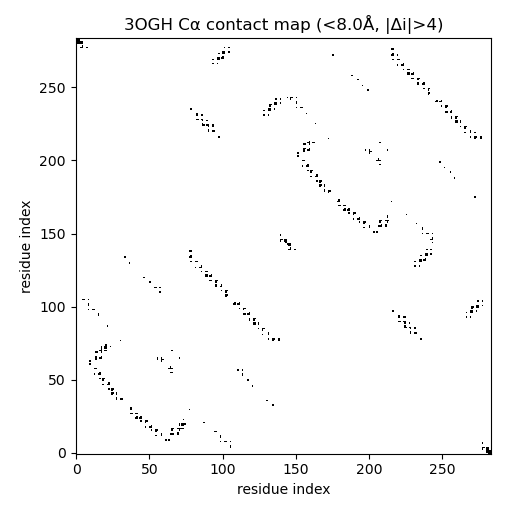1
ATOM 1577 C C . GLN B 1 47 ? 25.532 -5.874 29.819 1.00 34.14 44 GLN A C 1
ATOM 1578 O O . GLN B 1 47 ? 25.661 -4.938 30.592 1.00 34.70 44 GLN A O 1
ATOM 1584 N N . HIS B 1 48 ? 24.753 -5.764 28.739 1.00 31.80 45 HIS A N 1
ATOM 1585 C CA . HIS B 1 48 ? 24.098 -4.481 28.496 1.00 31.23 45 HIS A CA 1
ATOM 1586 C C . HIS B 1 48 ? 23.010 -4.132 29.538 1.00 32.58 45 HIS A C 1
ATOM 1587 O O . HIS B 1 48 ? 22.724 -2.932 29.787 1.00 32.92 45 HIS A O 1
ATOM 1594 N N . LEU B 1 49 ? 22.321 -5.135 30.049 1.00 33.38 46 LEU A N 1
ATOM 1595 C CA . LEU B 1 49 ? 21.317 -4.919 31.108 1.00 34.97 46 LEU A CA 1
ATOM 1596 C C . LEU B 1 49 ? 21.984 -4.290 32.336 1.00 37.29 46 LEU A C 1
ATOM 1597 O O . LEU B 1 49 ? 21.446 -3.365 32.947 1.00 36.19 46 LEU A O 1
ATOM 1602 N N . SER B 1 50 ? 23.157 -4.780 32.681 1.00 38.86 47 SER A N 1
ATOM 1603 C CA . SER B 1 50 ? 23.905 -4.145 33.730 1.00 41.91 47 SER A CA 1
ATOM 1604 C C . SER B 1 50 ? 24.270 -2.742 33.396 1.00 40.81 47 SER A C 1
ATOM 1605 O O . SER B 1 50 ? 24.162 -1.851 34.250 1.00 40.98 47 SER A O 1
ATOM 1608 N N . GLU B 1 51 ? 24.728 -2.519 32.163 1.00 38.33 48 GLU A N 1
ATOM 1609 C CA . GLU B 1 51 ? 25.044 -1.145 31.728 1.00 37.94 48 GLU A CA 1
ATOM 1610 C C . GLU B 1 51 ? 23.841 -0.227 31.843 1.00 35.38 48 GLU A C 1
ATOM 1611 O O . GLU B 1 51 ? 23.949 0.925 32.282 1.00 35.40 48 GLU A O 1
ATOM 1617 N N . THR B 1 52 ? 22.699 -0.731 31.416 1.00 33.37 49 THR A N 1
ATOM 1618 C CA . THR B 1 52 ? 21.450 0.047 31.395 1.00 32.28 49 THR A CA 1
ATOM 1619 C C . THR B 1 52 ? 21.012 0.430 32.823 1.00 34.43 49 THR A C 1
ATOM 1620 O O . THR B 1 52 ? 20.529 1.550 33.035 1.00 34.64 49 THR A O 1
ATOM 1624 N N . LYS B 1 53 ? 21.148 -0.488 33.789 1.00 36.52 50 LYS A N 1
ATOM 1625 C CA . LYS B 1 53 ? 20.719 -0.171 35.159 1.00 38.44 50 LYS A CA 1
ATOM 1626 C C . LYS B 1 53 ? 21.556 1.011 35.633 1.00 39.56 50 LYS A C 1
ATOM 1627 O O . LYS B 1 53 ? 21.047 1.924 36.352 1.00 39.49 50 LYS A O 1
ATOM 1633 N N . ASN B 1 54 ? 22.823 1.033 35.206 1.00 39.65 51 ASN A N 1
ATOM 1634 C CA . ASN B 1 54 ? 23.715 2.183 35.526 1.00 41.58 51 ASN A CA 1
ATOM 1635 C C . ASN B 1 54 ? 23.387 3.486 34.755 1.00 39.33 51 ASN A C 1
ATOM 1636 O O . ASN B 1 54 ? 23.520 4.609 35.304 1.00 39.76 51 ASN A O 1
ATOM 1641 N N . GLN B 1 55 ? 23.004 3.344 33.495 1.00 37.38 52 GLN A N 1
ATOM 1642 C CA . GLN B 1 55 ? 22.467 4.487 32.714 1.00 34.93 52 GLN A CA 1
ATOM 1643 C C . GLN B 1 55 ? 21.311 5.170 33.424 1.00 35.98 52 GLN A C 1
ATOM 1644 O O . GLN B 1 55 ? 21.266 6.407 33.462 1.00 36.68 52 GLN A O 1
ATOM 1650 N N . ILE B 1 56 ? 20.413 4.409 34.046 1.00 37.15 53 ILE A N 1
ATOM 1651 C CA . ILE B 1 56 ? 19.280 4.960 34.796 1.00 38.27 53 ILE A CA 1
ATOM 1652 C C . ILE B 1 56 ? 19.774 5.771 36.000 1.00 41.07 53 ILE A C 1
ATOM 1653 O O . ILE B 1 56 ? 19.254 6.850 36.289 1.00 40.77 53 ILE A O 1
ATOM 1658 N N . VAL B 1 57 ? 20.781 5.247 36.699 1.00 42.88 54 VAL A N 1
ATOM 1659 C CA . VAL B 1 57 ? 21.338 5.972 37.849 1.00 45.00 54 VAL A CA 1
ATOM 1660 C C . VAL B 1 57 ? 22.028 7.253 37.356 1.00 44.48 54 VAL A C 1
ATOM 1661 O O . VAL B 1 57 ? 21.912 8.292 37.991 1.00 45.19 54 VAL A O 1
ATOM 1665 N N . GLN B 1 58 ? 22.711 7.204 36.220 1.00 43.44 55 GLN A N 1
ATOM 1666 C CA . GLN B 1 58 ? 23.331 8.434 35.667 1.00 43.64 55 GLN A CA 1
ATOM 1667 C C . GLN B 1 58 ? 22.319 9.474 35.232 1.00 41.84 55 GLN A C 1
ATOM 1668 O O . GLN B 1 58 ? 22.494 10.680 35.531 1.00 42.82 55 GLN A O 1
ATOM 1674 N N . LEU B 1 59 ? 21.270 9.052 34.532 1.00 40.01 56 LEU A N 1
ATOM 1675 C CA . LEU B 1 59 ? 20.170 9.990 34.201 1.00 38.81 56 LEU A CA 1
ATOM 1676 C C . LEU B 1 59 ? 19.551 10.562 35.467 1.00 41.15 56 LEU A C 1
ATOM 1677 O O . LEU B 1 59 ? 19.165 11.739 35.530 1.00 41.35 56 LEU A O 1
ATOM 1682 N N . GLU B 1 60 ? 19.460 9.732 36.490 1.00 42.72 57 GLU A N 1
ATOM 1683 C CA . GLU B 1 60 ? 18.930 10.237 37.754 1.00 44.88 57 GLU A CA 1
ATOM 1684 C C . GLU B 1 60 ? 19.811 11.350 38.334 1.00 46.18 57 GLU A C 1
ATOM 1685 O O . GLU B 1 60 ? 19.267 12.335 38.816 1.00 46.76 57 GLU A O 1
ATOM 1691 N N . THR B 1 61 ? 21.132 11.275 38.182 1.00 46.81 58 THR A N 1
ATOM 1692 C CA . THR B 1 61 ? 21.996 12.364 38.653 1.00 48.47 58 THR A CA 1
ATOM 1693 C C . THR B 1 61 ? 21.817 13.634 37.833 1.00 46.39 58 THR A C 1
ATOM 1694 O O . THR B 1 61 ? 21.926 14.761 38.382 1.00 46.36 58 THR A O 1
ATOM 1698 N N . ILE B 1 62 ? 21.598 13.465 36.525 1.00 43.08 59 ILE A N 1
ATOM 1699 C CA . ILE B 1 62 ? 21.399 14.602 35.669 1.00 41.58 59 ILE A CA 1
ATOM 1700 C C . ILE B 1 62 ? 20.077 15.268 36.004 1.00 41.21 59 ILE A C 1
ATOM 1701 O O . ILE B 1 62 ? 20.024 16.504 36.089 1.00 40.70 59 ILE A O 1
ATOM 1706 N N . LEU B 1 63 ? 19.026 14.467 36.212 1.00 39.54 60 LEU A N 1
ATOM 1707 C CA . LEU B 1 63 ? 17.729 15.020 36.600 1.00 41.08 60 LEU A CA 1
ATOM 1708 C C . LEU B 1 63 ? 17.923 15.855 37.873 1.00 43.24 60 LEU A C 1
ATOM 1709 O O . LEU B 1 63 ? 17.491 16.984 37.950 1.00 43.55 60 LEU A O 1
ATOM 1714 N N . ASP B 1 64 ? 18.575 15.285 38.881 1.00 47.30 61 ASP A N 1
ATOM 1715 C CA . ASP B 1 64 ? 18.741 15.986 40.150 1.00 50.06 61 ASP A CA 1
ATOM 1716 C C . ASP B 1 64 ? 19.453 17.313 39.934 1.00 51.17 61 ASP A C 1
ATOM 1717 O O . ASP B 1 64 ? 19.041 18.364 40.474 1.00 50.47 61 ASP A O 1
ATOM 1722 N N . ARG B 1 65 ? 20.533 17.274 39.166 1.00 50.97 62 ARG A N 1
ATOM 1723 C CA . ARG B 1 65 ? 21.331 18.474 38.968 1.00 52.67 62 ARG A CA 1
ATOM 1724 C C . ARG B 1 65 ? 20.566 19.579 38.242 1.00 51.42 62 ARG A C 1
ATOM 1725 O O . ARG B 1 65 ? 20.861 20.772 38.425 1.00 51.96 62 ARG A O 1
ATOM 1733 N N . ASN B 1 66 ? 19.610 19.185 37.404 1.00 49.80 63 ASN A N 1
ATOM 1734 C CA . ASN B 1 66 ? 18.729 20.114 36.724 1.00 48.77 63 ASN A CA 1
ATOM 1735 C C . ASN B 1 66 ? 17.462 20.443 37.554 1.00 49.49 63 ASN A C 1
ATOM 1736 O O . ASN B 1 66 ? 16.595 21.166 37.072 1.00 47.30 63 ASN A O 1
ATOM 1741 N N . ASP B 1 67 ? 17.370 19.937 38.792 1.00 51.52 64 ASP A N 1
ATOM 1742 C CA . ASP B 1 67 ? 16.202 20.192 39.677 1.00 54.46 64 ASP A CA 1
ATOM 1743 C C . ASP B 1 67 ? 14.871 19.771 39.059 1.00 57.94 64 ASP A C 1
ATOM 1744 O O . ASP B 1 67 ? 13.867 20.467 39.213 1.00 55.70 64 ASP A O 1
ATOM 1749 N N . ILE B 1 68 ? 14.868 18.645 38.356 1.00 102.64 65 ILE A N 1
ATOM 1750 C CA . ILE B 1 68 ? 13.626 18.060 37.867 1.00 98.45 65 ILE A CA 1
ATOM 1751 C C . ILE B 1 68 ? 13.504 16.638 38.391 1.00 96.60 65 ILE A C 1
ATOM 1752 O O . ILE B 1 68 ? 14.453 16.084 38.957 1.00 98.68 65 ILE A O 1
ATOM 1757 N N . SER B 1 69 ? 12.315 16.075 38.213 1.00 91.64 66 SER A N 1
ATOM 1758 C CA . SER B 1 69 ? 12.048 14.710 38.582 1.00 89.97 66 SER A CA 1
ATOM 1759 C C . SER B 1 69 ? 11.626 13.962 37.342 1.00 85.62 66 SER A C 1
ATOM 1760 O O . SER B 1 69 ? 11.162 14.559 36.379 1.00 83.28 66 SER A O 1
ATOM 1763 N N . ARG B 1 70 ? 11.783 12.647 37.383 1.00 84.76 67 ARG A N 1
ATOM 1764 C CA . ARG B 1 70 ? 11.249 11.768 36.360 1.00 82.45 67 ARG A CA 1
ATOM 1765 C C . ARG B 1 70 ? 9.770 12.060 36.198 1.00 79.80 67 ARG A C 1
ATOM 1766 O O . ARG B 1 70 ? 9.144 12.576 37.127 1.00 79.37 67 ARG A O 1
ATOM 1774 N N . SER B 1 71 ? 9.206 11.733 35.034 1.00 78.01 68 SER A N 1
ATOM 1775 C CA . SER B 1 71 ? 7.756 11.730 34.888 1.00 78.93 68 SER A CA 1
ATOM 1776 C C . SER B 1 71 ? 7.246 10.356 35.326 1.00 81.21 68 SER A C 1
ATOM 1777 O O . SER B 1 71 ? 7.639 9.345 34.766 1.00 79.99 68 SER A O 1
ATOM 1780 N N . VAL B 1 72 ? 6.394 10.325 36.341 1.00 85.23 69 VAL A N 1
ATOM 1781 C CA . VAL B 1 72 ? 5.700 9.092 36.724 1.00 90.24 69 VAL A CA 1
ATOM 1782 C C . VAL B 1 72 ? 4.859 8.485 35.576 1.00 92.90 69 VAL A C 1
ATOM 1783 O O . VAL B 1 72 ? 4.955 7.286 35.317 1.00 93.45 69 VAL A O 1
ATOM 1787 N N . ILE B 1 73 ? 4.065 9.304 34.883 1.00 94.50 70 ILE A N 1
ATOM 1788 C CA . ILE B 1 73 ? 3.216 8.794 33.798 1.00 99.31 70 ILE A CA 1
ATOM 1789 C C . ILE B 1 73 ? 4.043 8.198 32.639 1.00 96.75 70 ILE A C 1
ATOM 1790 O O . ILE B 1 73 ? 3.755 7.087 32.191 1.00 99.60 70 ILE A O 1
ATOM 1795 N N . LYS B 1 74 ? 5.079 8.913 32.186 1.00 91.92 71 LYS A N 1
ATOM 1796 C CA . LYS B 1 74 ? 5.950 8.424 31.093 1.00 91.27 71 LYS A CA 1
ATOM 1797 C C . LYS B 1 74 ? 6.689 7.118 31.472 1.00 90.56 71 LYS A C 1
ATOM 1798 O O . LYS B 1 74 ? 6.788 6.205 30.650 1.00 91.44 71 LYS A O 1
ATOM 1804 N N . ASP B 1 75 ? 7.190 7.036 32.713 1.00 89.22 72 ASP A N 1
ATOM 1805 C CA . ASP B 1 75 ? 7.836 5.812 33.231 1.00 91.35 72 ASP A CA 1
ATOM 1806 C C . ASP B 1 75 ? 6.873 4.617 33.234 1.00 97.40 72 ASP A C 1
ATOM 1807 O O . ASP B 1 75 ? 7.127 3.613 32.577 1.00 98.67 72 ASP A O 1
ATOM 1812 N N . SER B 1 76 ? 5.781 4.739 33.985 1.00 102.85 73 SER A N 1
ATOM 1813 C CA . SER B 1 76 ? 4.938 3.590 34.347 1.00 111.08 73 SER A CA 1
ATOM 1814 C C . SER B 1 76 ? 3.488 3.834 33.977 1.00 116.50 73 SER A C 1
ATOM 1815 O O . SER B 1 76 ? 3.155 3.877 32.798 1.00 118.53 73 SER A O 1
ATOM 1818 N N . GLU B 1 95 ? 11.689 -16.923 15.803 1.00 266.72 92 GLU A N 1
ATOM 1819 C CA . GLU B 1 95 ? 11.505 -15.827 16.744 1.00 249.66 92 GLU A CA 1
ATOM 1820 C C . GLU B 1 95 ? 12.789 -15.069 17.048 1.00 229.02 92 GLU A C 1
ATOM 1821 O O . GLU B 1 95 ? 12.767 -13.848 17.133 1.00 221.25 92 GLU A O 1
ATOM 1827 N N . ILE B 1 96 ? 13.896 -15.791 17.219 1.00 50.90 93 ILE A N 1
ATOM 1828 C CA . ILE B 1 96 ? 15.175 -15.181 17.643 1.00 38.79 93 ILE A CA 1
ATOM 1829 C C . ILE B 1 96 ? 15.671 -14.148 16.626 1.00 32.60 93 ILE A C 1
ATOM 1830 O O . ILE B 1 96 ? 16.370 -13.170 17.012 1.00 32.10 93 ILE A O 1
ATOM 1835 N N . VAL B 1 97 ? 15.338 -14.371 15.357 1.00 27.28 94 VAL A N 1
ATOM 1836 C CA . VAL B 1 97 ? 15.825 -13.416 14.323 1.00 24.92 94 VAL A CA 1
ATOM 1837 C C . VAL B 1 97 ? 15.049 -12.125 14.475 1.00 25.26 94 VAL A C 1
ATOM 1838 O O . VAL B 1 97 ? 15.678 -11.081 14.617 1.00 24.30 94 VAL A O 1
ATOM 1842 N N . LYS B 1 98 ? 13.695 -12.207 14.574 1.00 26.64 95 LYS A N 1
ATOM 1843 C CA . LYS B 1 98 ? 12.908 -11.002 14.750 1.00 27.33 95 LYS A CA 1
ATOM 1844 C C . LYS B 1 98 ? 13.280 -10.351 16.087 1.00 27.54 95 LYS A C 1
ATOM 1845 O O . LYS B 1 98 ? 13.259 -9.117 16.195 1.00 25.84 95 LYS A O 1
ATOM 1851 N N . GLY B 1 99 ? 13.524 -11.157 17.146 1.00 28.58 96 GLY A N 1
ATOM 1852 C CA . GLY B 1 99 ? 13.995 -10.566 18.401 1.00 29.81 96 GLY A CA 1
ATOM 1853 C C . GLY B 1 99 ? 15.305 -9.797 18.330 1.00 29.08 96 GLY A C 1
ATOM 1854 O O . GLY B 1 99 ? 15.434 -8.722 18.949 1.00 26.90 96 GLY A O 1
ATOM 1855 N N . SER B 1 100 ? 16.290 -10.322 17.567 1.00 26.98 97 SER A N 1
ATOM 1856 C CA A SER B 1 100 ? 17.589 -9.673 17.444 0.50 25.48 97 SER A CA 1
ATOM 1857 C CA B SER B 1 100 ? 17.594 -9.666 17.437 0.50 26.12 97 SER A CA 1
ATOM 1858 C C . SER B 1 100 ? 17.440 -8.378 16.646 1.00 24.04 97 SER A C 1
ATOM 1859 O O . SER B 1 100 ? 18.039 -7.339 16.989 1.00 23.54 97 SER A O 1
ATOM 1864 N N . ILE B 1 101 ? 16.637 -8.415 15.620 1.00 22.84 98 ILE A N 1
ATOM 1865 C CA . ILE B 1 101 ? 16.290 -7.227 14.863 1.00 22.15 98 ILE A CA 1
ATOM 1866 C C . ILE B 1 101 ? 15.638 -6.198 15.796 1.00 22.60 98 ILE A C 1
ATOM 1867 O O . ILE B 1 101 ? 16.021 -5.030 15.765 1.00 21.66 98 ILE A O 1
ATOM 1872 N N . SER B 1 102 ? 14.613 -6.594 16.587 1.00 23.31 99 SER A N 1
ATOM 1873 C CA . SER B 1 102 ? 13.928 -5.679 17.513 1.00 24.01 99 SER A CA 1
ATOM 1874 C C . SER B 1 102 ? 14.889 -5.082 18.539 1.00 23.28 99 SER A C 1
ATOM 1875 O O . SER B 1 102 ? 14.846 -3.873 18.835 1.00 22.70 99 SER A O 1
ATOM 1878 N N . GLY B 1 103 ? 15.811 -5.889 19.049 1.00 23.08 100 GLY A N 1
ATOM 1879 C CA . GLY B 1 103 ? 16.793 -5.344 19.979 1.00 22.80 100 GLY A CA 1
ATOM 1880 C C . GLY B 1 103 ? 17.690 -4.278 19.334 1.00 22.25 100 GLY A C 1
ATOM 1881 O O . GLY B 1 103 ? 17.957 -3.210 19.929 1.00 22.47 100 GLY A O 1
ATOM 1882 N N . TYR B 1 104 ? 18.163 -4.579 18.139 1.00 21.96 101 TYR A N 1
ATOM 1883 C CA . TYR B 1 104 ? 18.955 -3.628 17.391 1.00 21.77 101 TYR A CA 1
ATOM 1884 C C . TYR B 1 104 ? 18.235 -2.300 17.176 1.00 21.61 101 TYR A C 1
ATOM 1885 O O . TYR B 1 104 ? 18.808 -1.184 17.351 1.00 21.78 101 TYR A O 1
ATOM 1894 N N . VAL B 1 105 ? 16.989 -2.382 16.769 1.00 21.55 102 VAL A N 1
ATOM 1895 C CA . VAL B 1 105 ? 16.167 -1.197 16.495 1.00 21.57 102 VAL A CA 1
ATOM 1896 C C . VAL B 1 105 ? 16.003 -0.395 17.763 1.00 21.72 102 VAL A C 1
ATOM 1897 O O . VAL B 1 105 ? 16.099 0.850 17.732 1.00 21.74 102 VAL A O 1
ATOM 1901 N N . PHE B 1 106 ? 15.789 -1.054 18.898 1.00 21.94 103 PHE A N 1
ATOM 1902 C CA . PHE B 1 106 ? 15.698 -0.306 20.153 1.00 22.20 103 PHE A CA 1
ATOM 1903 C C . PHE B 1 106 ? 17.022 0.408 20.483 1.00 22.19 103 PHE A C 1
ATOM 1904 O O . PHE B 1 106 ? 16.988 1.606 20.846 1.00 22.26 103 PHE A O 1
ATOM 1912 N N . GLU B 1 107 ? 18.183 -0.250 20.287 1.00 22.21 104 GLU A N 1
ATOM 1913 C CA . GLU B 1 107 ? 19.453 0.455 20.546 1.00 22.44 104 GLU A CA 1
ATOM 1914 C C . GLU B 1 107 ? 19.601 1.672 19.629 1.00 22.27 104 GLU A C 1
ATOM 1915 O O . GLU B 1 107 ? 20.071 2.726 20.082 1.00 22.53 104 GLU A O 1
ATOM 1921 N N . GLN B 1 108 ? 19.175 1.541 18.379 1.00 21.69 105 GLN A N 1
ATOM 1922 C CA . GLN B 1 108 ? 19.191 2.643 17.435 1.00 21.60 105 GLN A CA 1
ATOM 1923 C C . GLN B 1 108 ? 18.249 3.791 17.822 1.00 21.49 105 GLN A C 1
ATOM 1924 O O . GLN B 1 108 ? 18.549 4.957 17.624 1.00 21.48 105 GLN A O 1
ATOM 1930 N N . PHE B 1 109 ? 17.099 3.470 18.433 1.00 21.48 106 PHE A N 1
ATOM 1931 C CA . PHE B 1 109 ? 16.246 4.511 18.984 1.00 21.49 106 PHE A CA 1
ATOM 1932 C C . PHE B 1 109 ? 17.006 5.283 20.091 1.00 21.52 106 PHE A C 1
ATOM 1933 O O . PHE B 1 109 ? 16.970 6.507 20.183 1.00 21.51 106 PHE A O 1
ATOM 1941 N N . GLU B 1 110 ? 17.649 4.536 21.016 1.00 21.63 107 GLU A N 1
ATOM 1942 C CA . GLU B 1 110 ? 18.475 5.185 22.012 1.00 21.75 107 GLU A CA 1
ATOM 1943 C C . GLU B 1 110 ? 19.566 6.057 21.375 1.00 21.72 107 GLU A C 1
ATOM 1944 O O . GLU B 1 110 ? 19.764 7.197 21.830 1.00 21.76 107 GLU A O 1
ATOM 1950 N N . ILE B 1 111 ? 20.240 5.573 20.327 1.00 21.72 108 ILE A N 1
ATOM 1951 C CA . ILE B 1 111 ? 21.311 6.338 19.648 1.00 21.84 108 ILE A CA 1
ATOM 1952 C C . ILE B 1 111 ? 20.733 7.643 19.125 1.00 21.74 108 ILE A C 1
ATOM 1953 O O . ILE B 1 111 ? 21.289 8.711 19.310 1.00 21.86 108 ILE A O 1
ATOM 1958 N N . ALA B 1 112 ? 19.612 7.582 18.428 1.00 21.58 109 ALA A N 1
ATOM 1959 C CA . ALA B 1 112 ? 19.009 8.754 17.874 1.00 21.57 109 ALA A CA 1
ATOM 1960 C C . ALA B 1 112 ? 18.539 9.702 19.029 1.00 21.57 109 ALA A C 1
ATOM 1961 O O . ALA B 1 112 ? 18.796 10.917 18.956 1.00 21.66 109 ALA A O 1
ATOM 1963 N N . CYS B 1 113 ? 17.912 9.175 20.083 1.00 21.54 110 CYS A N 1
ATOM 1964 C CA A CYS B 1 113 ? 17.459 10.020 21.168 0.50 21.63 110 CYS A CA 1
ATOM 1965 C CA B CYS B 1 113 ? 17.454 9.971 21.213 0.50 21.63 110 CYS A CA 1
ATOM 1966 C C . CYS B 1 113 ? 18.658 10.716 21.855 1.00 21.74 110 CYS A C 1
ATOM 1967 O O . CYS B 1 113 ? 18.568 11.917 22.143 1.00 22.10 110 CYS A O 1
ATOM 1972 N N . TYR B 1 114 ? 19.777 10.011 22.086 1.00 21.82 111 TYR A N 1
ATOM 1973 C CA . TYR B 1 114 ? 20.928 10.634 22.765 1.00 22.04 111 TYR A CA 1
ATOM 1974 C C . TYR B 1 114 ? 21.667 11.602 21.900 1.00 22.32 111 TYR A C 1
ATOM 1975 O O . TYR B 1 114 ? 22.208 12.614 22.403 1.00 22.75 111 TYR A O 1
ATOM 1984 N N . THR B 1 115 ? 21.669 11.332 20.614 1.00 22.07 112 THR A N 1
ATOM 1985 C CA . THR B 1 115 ? 22.224 12.279 19.585 1.00 22.25 112 THR A CA 1
ATOM 1986 C C . THR B 1 115 ? 21.465 13.614 19.659 1.00 22.22 112 THR A C 1
ATOM 1987 O O . THR B 1 115 ? 22.091 14.680 19.730 1.00 22.80 112 THR A O 1
ATOM 1991 N N . SER B 1 116 ? 20.141 13.541 19.725 1.00 22.01 113 SER A N 1
ATOM 1992 C CA . SER B 1 116 ? 19.315 14.737 19.915 1.00 22.06 113 SER A CA 1
ATOM 1993 C C . SER B 1 116 ? 19.505 15.364 21.291 1.00 22.38 113 SER A C 1
ATOM 1994 O O . SER B 1 116 ? 19.594 16.585 21.418 1.00 22.92 113 SER A O 1
ATOM 1997 N N . LEU B 1 117 ? 19.593 14.556 22.315 1.00 22.17 114 LEU A N 1
ATOM 1998 C CA . LEU B 1 117 ? 19.746 15.060 23.715 1.00 23.27 114 LEU A CA 1
ATOM 1999 C C . LEU B 1 117 ? 21.065 15.813 23.872 1.00 23.90 114 LEU A C 1
ATOM 2000 O O . LEU B 1 117 ? 21.114 16.871 24.567 1.00 26.35 114 LEU A O 1
ATOM 2005 N N . LEU B 1 118 ? 22.090 15.328 23.228 1.00 24.90 115 LEU A N 1
ATOM 2006 C CA . LEU B 1 118 ? 23.402 16.012 23.244 1.00 26.63 115 LEU A CA 1
ATOM 2007 C C . LEU B 1 118 ? 23.342 17.386 22.645 1.00 26.22 115 LEU A C 1
ATOM 2008 O O . LEU B 1 118 ? 23.832 18.382 23.247 1.00 27.47 115 LEU A O 1
ATOM 2013 N N . ALA B 1 119 ? 22.672 17.499 21.515 1.00 25.79 116 ALA A N 1
ATOM 2014 C CA . ALA B 1 119 ? 22.467 18.801 20.839 1.00 25.50 116 ALA A CA 1
ATOM 2015 C C . ALA B 1 119 ? 21.649 19.733 21.734 1.00 25.92 116 ALA A C 1
ATOM 2016 O O . ALA B 1 119 ? 21.913 20.948 21.802 1.00 27.24 116 ALA A O 1
ATOM 2018 N N . ALA B 1 120 ? 20.652 19.163 22.405 1.00 24.90 117 ALA A N 1
ATOM 2019 C CA . ALA B 1 120 ? 19.821 19.930 23.362 1.00 25.55 117 ALA A CA 1
ATOM 2020 C C . ALA B 1 120 ? 20.567 20.400 24.582 1.00 26.47 117 ALA A C 1
ATOM 2021 O O . ALA B 1 120 ? 20.353 21.537 25.030 1.00 28.05 117 ALA A O 1
ATOM 2023 N N . ALA B 1 121 ? 21.452 19.558 25.111 1.00 27.40 118 ALA A N 1
ATOM 2024 C CA . ALA B 1 121 ? 22.238 19.909 26.296 1.00 28.56 118 ALA A CA 1
ATOM 2025 C C . ALA B 1 121 ? 23.159 21.046 25.936 1.00 30.28 118 ALA A C 1
ATOM 2026 O O . ALA B 1 121 ? 23.274 22.004 26.698 1.00 32.30 118 ALA A O 1
ATOM 2028 N N . LYS B 1 122 ? 23.773 20.976 24.771 1.00 32.17 119 LYS A N 1
ATOM 2029 C CA . LYS B 1 122 ? 24.634 22.067 24.302 1.00 33.89 119 LYS A CA 1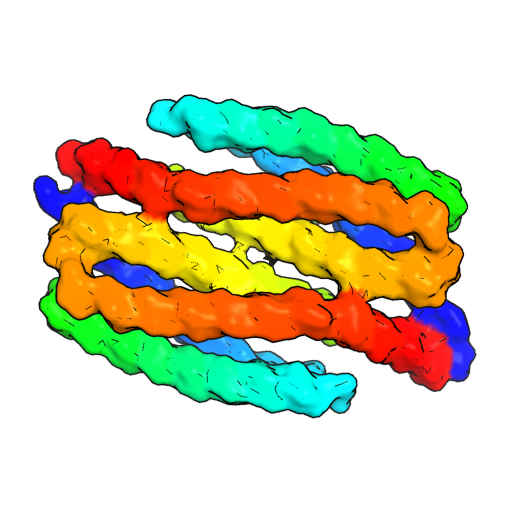
ATOM 2030 C C . LYS B 1 122 ? 23.859 23.362 24.084 1.00 33.48 119 LYS A C 1
ATOM 2031 O O . LYS B 1 122 ? 24.350 24.424 24.427 1.00 31.84 119 LYS A O 1
ATOM 2037 N N . ASN B 1 123 ? 22.685 23.272 23.462 1.00 31.87 120 ASN A N 1
ATOM 2038 C CA . ASN B 1 123 ? 21.841 24.455 23.256 1.00 32.00 120 ASN A CA 1
ATOM 2039 C C . ASN B 1 123 ? 21.397 25.082 24.592 1.00 33.63 120 ASN A C 1
ATOM 2040 O O . ASN B 1 123 ? 21.461 26.337 24.755 1.00 33.26 120 ASN A O 1
ATOM 2045 N N . ALA B 1 124 ? 20.958 24.242 25.532 1.00 33.00 121 ALA A N 1
ATOM 2046 C CA . ALA B 1 124 ? 20.383 24.703 26.810 1.00 34.89 121 ALA A CA 1
ATOM 2047 C C . ALA B 1 124 ? 21.469 25.154 27.733 1.00 37.36 121 ALA A C 1
ATOM 2048 O O . ALA B 1 124 ? 21.195 25.888 28.713 1.00 39.47 121 ALA A O 1
ATOM 2050 N N . GLY B 1 125 ? 22.695 24.736 27.444 1.00 38.34 122 GLY A N 1
ATOM 2051 C CA . GLY B 1 125 ? 23.858 25.063 28.252 1.00 40.21 122 GLY A CA 1
ATOM 2052 C C . GLY B 1 125 ? 24.064 24.189 29.478 1.00 40.76 122 GLY A C 1
ATOM 2053 O O . GLY B 1 125 ? 24.657 24.632 30.449 1.00 41.23 122 GLY A O 1
ATOM 2054 N N . ASP B 1 126 ? 23.555 22.957 29.461 1.00 40.02 123 ASP A N 1
ATOM 2055 C CA . ASP B 1 126 ? 23.849 22.007 30.496 1.00 40.82 123 ASP A CA 1
ATOM 2056 C C . ASP B 1 126 ? 25.082 21.235 30.082 1.00 42.38 123 ASP A C 1
ATOM 2057 O O . ASP B 1 126 ? 25.067 20.000 29.980 1.00 42.79 123 ASP A O 1
ATOM 2062 N N . THR B 1 127 ? 26.158 21.964 29.861 1.00 44.50 124 THR A N 1
ATOM 2063 C CA . THR B 1 127 ? 27.447 21.444 29.416 1.00 46.64 124 THR A CA 1
ATOM 2064 C C . THR B 1 127 ? 28.094 20.424 30.361 1.00 46.37 124 THR A C 1
ATOM 2065 O O . THR B 1 127 ? 28.777 19.480 29.919 1.00 47.28 124 THR A O 1
ATOM 2069 N N . ALA B 1 128 ? 27.830 20.608 31.650 1.00 45.23 125 ALA A N 1
ATOM 2070 C CA . ALA B 1 128 ? 28.173 19.681 32.725 1.00 44.40 125 ALA A CA 1
ATOM 2071 C C . ALA B 1 128 ? 27.725 18.226 32.489 1.00 43.78 125 ALA A C 1
ATOM 2072 O O . ALA B 1 128 ? 28.363 17.281 32.971 1.00 42.37 125 ALA A O 1
ATOM 2074 N N . SER B 1 129 ? 26.605 18.052 31.786 1.00 41.32 126 SER A N 1
ATOM 2075 C CA . SER B 1 129 ? 26.077 16.693 31.582 1.00 40.59 126 SER A CA 1
ATOM 2076 C C . SER B 1 129 ? 26.610 16.033 30.327 1.00 39.10 126 SER A C 1
ATOM 2077 O O . SER B 1 129 ? 26.307 14.863 30.096 1.00 38.00 126 SER A O 1
ATOM 2080 N N . ILE B 1 130 ? 27.304 16.778 29.470 1.00 38.73 127 ILE A N 1
ATOM 2081 C CA . ILE B 1 130 ? 27.706 16.306 28.150 1.00 39.87 127 ILE A CA 1
ATOM 2082 C C . ILE B 1 130 ? 28.551 15.048 28.304 1.00 39.75 127 ILE A C 1
ATOM 2083 O O . ILE B 1 130 ? 28.251 14.037 27.642 1.00 37.06 127 ILE A O 1
ATOM 2088 N N . PRO B 1 131 ? 29.535 15.050 29.223 1.00 40.55 128 PRO A N 1
ATOM 2089 C CA . PRO B 1 131 ? 30.326 13.804 29.261 1.00 41.59 128 PRO A CA 1
ATOM 2090 C C . PRO B 1 131 ? 29.534 12.541 29.673 1.00 38.88 128 PRO A C 1
ATOM 2091 O O . PRO B 1 131 ? 29.833 11.467 29.157 1.00 39.31 128 PRO A O 1
ATOM 2095 N N . THR B 1 132 ? 28.538 12.676 30.557 1.00 37.47 129 THR A N 1
ATOM 2096 C CA . THR B 1 132 ? 27.700 11.533 30.994 1.00 36.76 129 THR A CA 1
ATOM 2097 C C . THR B 1 132 ? 26.839 11.116 29.807 1.00 34.29 129 THR A C 1
ATOM 2098 O O . THR B 1 132 ? 26.726 9.939 29.539 1.00 34.94 129 THR A O 1
ATOM 2102 N N . ILE B 1 133 ? 26.241 12.061 29.097 1.00 32.47 130 ILE A N 1
ATOM 2103 C CA . ILE B 1 133 ? 25.367 11.685 27.955 1.00 30.85 130 ILE A CA 1
ATOM 2104 C C . ILE B 1 133 ? 26.220 11.035 26.833 1.00 31.96 130 ILE A C 1
ATOM 2105 O O . ILE B 1 133 ? 25.813 10.051 26.244 1.00 30.81 130 ILE A O 1
ATOM 2110 N N . GLU B 1 134 ? 27.428 11.539 26.593 1.00 35.05 131 GLU A N 1
ATOM 2111 C CA . GLU B 1 134 ? 28.294 10.971 25.597 1.00 37.86 131 GLU A CA 1
ATOM 2112 C C . GLU B 1 134 ? 28.688 9.532 25.975 1.00 37.11 131 GLU A C 1
ATOM 2113 O O . GLU B 1 134 ? 28.777 8.658 25.101 1.00 35.72 131 GLU A O 1
ATOM 2119 N N . ALA B 1 135 ? 28.896 9.286 27.266 1.00 36.58 132 ALA A N 1
ATOM 2120 C CA . ALA B 1 135 ? 29.286 7.939 27.767 1.00 36.98 132 ALA A CA 1
ATOM 2121 C C . ALA B 1 135 ? 28.154 6.992 27.503 1.00 34.82 132 ALA A C 1
ATOM 2122 O O . ALA B 1 135 ? 28.354 5.842 27.009 1.00 34.77 132 ALA A O 1
ATOM 2124 N N . ILE B 1 136 ? 26.944 7.453 27.801 1.00 31.38 133 ILE A N 1
ATOM 2125 C CA . ILE B 1 136 ? 25.734 6.599 27.557 1.00 28.80 133 ILE A CA 1
ATOM 2126 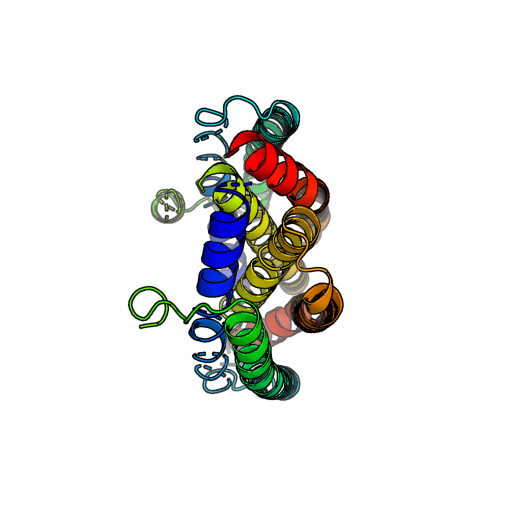C C . ILE B 1 136 ? 25.603 6.274 26.086 1.00 27.93 133 ILE A C 1
ATOM 2127 O O . ILE B 1 136 ? 25.449 5.085 25.670 1.00 28.63 133 ILE A O 1
ATOM 2132 N N . LEU B 1 137 ? 25.698 7.308 25.257 1.00 28.68 134 LEU A N 1
ATOM 2133 C CA . LEU B 1 137 ? 25.593 7.141 23.798 1.00 28.75 134 LEU A CA 1
ATOM 2134 C C . LEU B 1 137 ? 26.604 6.135 23.248 1.00 30.17 134 LEU A C 1
ATOM 2135 O O . LEU B 1 137 ? 26.233 5.274 22.442 1.00 29.51 134 LEU A O 1
ATOM 2140 N N . ASN B 1 138 ? 27.850 6.209 23.704 1.00 32.51 135 ASN A N 1
ATOM 2141 C CA . ASN B 1 138 ? 28.872 5.260 23.246 1.00 35.09 135 ASN A CA 1
ATOM 2142 C C . ASN B 1 138 ? 28.570 3.833 23.669 1.00 33.38 135 ASN A C 1
ATOM 2143 O O . ASN B 1 138 ? 28.736 2.929 22.844 1.00 33.52 135 ASN A O 1
ATOM 2148 N N . GLU B 1 139 ? 27.974 3.613 24.850 1.00 32.11 136 GLU A N 1
ATOM 2149 C CA . GLU B 1 139 ? 27.486 2.260 25.207 1.00 31.44 136 GLU A CA 1
ATOM 2150 C C . GLU B 1 139 ? 26.438 1.706 24.229 1.00 28.72 136 GLU A C 1
ATOM 2151 O O . GLU B 1 139 ? 26.438 0.534 23.837 1.00 28.87 136 GLU A O 1
ATOM 2157 N N . GLU B 1 140 ? 25.458 2.555 23.906 1.00 26.19 137 GLU A N 1
ATOM 2158 C CA . GLU B 1 140 ? 24.411 2.195 23.014 1.00 23.91 137 GLU A CA 1
ATOM 2159 C C . GLU B 1 140 ? 24.963 1.856 21.618 1.00 24.30 137 GLU A C 1
ATOM 2160 O O . GLU B 1 140 ? 24.568 0.855 20.994 1.00 24.16 137 GLU A O 1
ATOM 2166 N N . LYS B 1 141 ? 25.894 2.697 21.127 1.00 25.42 138 LYS A N 1
ATOM 2167 C CA . LYS B 1 141 ? 26.578 2.460 19.865 1.00 26.87 138 LYS A CA 1
ATOM 2168 C C . LYS B 1 141 ? 27.309 1.117 19.880 1.00 29.02 138 LYS A C 1
ATOM 2169 O O . LYS B 1 141 ? 27.236 0.369 18.918 1.00 28.67 138 LYS A O 1
ATOM 2175 N N . HIS B 1 142 ? 28.071 0.841 20.934 1.00 30.52 139 HIS A N 1
ATOM 2176 C CA . HIS B 1 142 ? 28.721 -0.484 21.038 1.00 32.90 139 HIS A CA 1
ATOM 2177 C C . HIS B 1 142 ? 27.775 -1.671 21.033 1.00 30.82 139 HIS A C 1
ATOM 2178 O O . HIS B 1 142 ? 28.037 -2.631 20.356 1.00 32.20 139 HIS A O 1
ATOM 2193 N N . ALA B 1 144 ? 24.656 -1.686 19.712 1.00 25.23 141 ALA A N 1
ATOM 2194 C CA . ALA B 1 144 ? 24.057 -1.744 18.360 1.00 24.59 141 ALA A CA 1
ATOM 2195 C C . ALA B 1 144 ? 25.026 -2.406 17.377 1.00 24.76 141 ALA A C 1
ATOM 2196 O O . ALA B 1 144 ? 24.679 -3.310 16.620 1.00 24.19 141 ALA A O 1
ATOM 2198 N N . ASP B 1 145 ? 26.271 -1.953 17.427 1.00 26.46 142 ASP A N 1
ATOM 2199 C CA . ASP B 1 145 ? 27.318 -2.585 16.657 1.00 27.79 142 ASP A CA 1
ATOM 2200 C C . ASP B 1 145 ? 27.452 -4.078 16.859 1.00 26.68 142 ASP A C 1
ATOM 2201 O O . ASP B 1 145 ? 27.568 -4.858 15.895 1.00 26.31 142 ASP A O 1
ATOM 2206 N N . TRP B 1 146 ? 27.452 -4.531 18.086 1.00 25.32 143 TRP A N 1
ATOM 2207 C CA . TRP B 1 146 ? 27.589 -5.967 18.310 1.00 25.16 143 TRP A CA 1
ATOM 2208 C C . TRP B 1 146 ? 26.424 -6.687 17.681 1.00 23.78 143 TRP A C 1
ATOM 2209 O O . TRP B 1 146 ? 26.590 -7.755 17.024 1.00 23.72 143 TRP A O 1
ATOM 2220 N N . LEU B 1 147 ? 25.226 -6.126 17.889 1.00 22.73 144 LEU A N 1
ATOM 2221 C CA . LEU B 1 147 ? 24.071 -6.771 17.396 1.00 22.27 144 LEU A CA 1
ATOM 2222 C C . LEU B 1 147 ? 24.072 -6.912 15.884 1.00 22.09 144 LEU A C 1
ATOM 2223 O O . LEU B 1 147 ? 23.833 -8.027 15.383 1.00 22.01 144 LEU A O 1
ATOM 2228 N N . ILE B 1 148 ? 24.302 -5.821 15.136 1.00 22.19 145 ILE A N 1
ATOM 2229 C CA . ILE B 1 148 ? 24.190 -5.941 13.665 1.00 22.20 145 ILE A CA 1
ATOM 2230 C C . ILE B 1 148 ? 25.268 -6.862 13.192 1.00 22.38 145 ILE A C 1
ATOM 2231 O O . ILE B 1 148 ? 25.082 -7.604 12.237 1.00 22.64 145 ILE A O 1
ATOM 2236 N N . GLN B 1 149 ? 26.443 -6.786 13.818 1.00 22.76 146 GLN A N 1
ATOM 2237 C CA . GLN B 1 149 ? 27.576 -7.651 13.332 1.00 23.29 146 GLN A CA 1
ATOM 2238 C C . GLN B 1 149 ? 27.268 -9.104 13.440 1.00 23.61 146 GLN A C 1
ATOM 2239 O O . GLN B 1 149 ? 27.828 -9.915 12.712 1.00 24.76 146 GLN A O 1
ATOM 2245 N N . HIS B 1 150 ? 26.382 -9.457 14.398 1.00 22.62 147 HIS A N 1
ATOM 2246 C CA . HIS B 1 150 ? 26.050 -10.826 14.680 1.00 22.67 147 HIS A CA 1
ATOM 2247 C C . HIS B 1 150 ? 24.691 -11.246 14.158 1.00 22.37 147 HIS A C 1
ATOM 2248 O O . HIS B 1 150 ? 24.341 -12.439 14.300 1.00 22.90 147 HIS A O 1
ATOM 2255 N N . ILE B 1 151 ? 23.946 -10.340 13.513 1.00 21.71 148 ILE A N 1
ATOM 2256 C CA . ILE B 1 151 ? 22.642 -10.753 12.921 1.00 21.40 148 ILE A CA 1
ATOM 2257 C C . ILE B 1 151 ? 22.830 -11.830 11.829 1.00 21.32 148 ILE A C 1
ATOM 2258 O O . ILE B 1 151 ? 22.018 -12.731 11.729 1.00 21.23 148 ILE A O 1
ATOM 2263 N N . PRO B 1 152 ? 23.884 -11.756 11.010 1.00 21.63 149 PRO A N 1
ATOM 2264 C CA . PRO B 1 152 ? 24.052 -12.831 10.019 1.00 21.89 149 PRO A CA 1
ATOM 2265 C C . PRO B 1 152 ? 24.249 -14.200 10.651 1.00 22.05 149 PRO A C 1
ATOM 2266 O O . PRO B 1 152 ? 23.675 -15.208 10.181 1.00 22.96 149 PRO A O 1
ATOM 2270 N N . GLN B 1 153 ? 24.999 -14.263 11.710 1.00 23.72 150 GLN A N 1
ATOM 2271 C CA . GLN B 1 153 ? 25.227 -15.527 12.418 1.00 27.22 150 GLN A CA 1
ATOM 2272 C C . GLN B 1 153 ? 24.001 -16.030 13.096 1.00 24.87 150 GLN A C 1
ATOM 2273 O O . GLN B 1 153 ? 23.717 -17.249 13.068 1.00 26.41 150 GLN A O 1
ATOM 2279 N N . THR B 1 154 ? 23.244 -15.125 13.695 1.00 24.41 151 THR A N 1
ATOM 2280 C CA . THR B 1 154 ? 21.971 -15.481 14.330 1.00 24.05 151 THR A CA 1
ATOM 2281 C C . THR B 1 154 ? 21.010 -16.067 13.293 1.00 23.59 151 THR A C 1
ATOM 2282 O O . THR B 1 154 ? 20.330 -17.044 13.536 1.00 23.61 151 THR A O 1
ATOM 2286 N N . THR B 1 155 ? 20.944 -15.436 12.114 1.00 21.54 152 THR A N 1
ATOM 2287 C CA . THR B 1 155 ? 20.057 -15.889 11.038 1.00 21.41 152 THR A CA 1
ATOM 2288 C C . THR B 1 155 ? 20.465 -17.299 10.554 1.00 21.63 152 THR A C 1
ATOM 2289 O O . THR B 1 155 ? 19.592 -18.164 10.368 1.00 21.80 152 THR A O 1
ATOM 2293 N N . GLU B 1 156 ? 21.764 -17.511 10.340 1.00 21.89 153 GLU A N 1
ATOM 2294 C CA . GLU B 1 156 ? 22.281 -18.819 9.890 1.00 23.54 153 GLU A CA 1
ATOM 2295 C C . GLU B 1 156 ? 21.972 -19.886 10.904 1.00 24.30 153 GLU A C 1
ATOM 2296 O O . GLU B 1 156 ? 21.414 -20.934 10.550 1.00 24.90 153 GLU A O 1
ATOM 2302 N N . LYS B 1 157 ? 22.247 -19.584 12.173 1.00 25.35 154 LYS A N 1
ATOM 2303 C CA . LYS B 1 157 ? 21.935 -20.533 13.298 1.00 29.37 154 LYS A CA 1
ATOM 2304 C C . LYS B 1 157 ? 20.436 -20.894 13.311 1.00 26.72 154 LYS A C 1
ATOM 2305 O O . LYS B 1 157 ? 20.047 -22.065 13.471 1.00 28.32 154 LYS A O 1
ATOM 2311 N N . PHE B 1 158 ? 19.589 -19.894 13.223 1.00 24.83 155 PHE A N 1
ATOM 2312 C CA . PHE B 1 158 ? 18.155 -20.137 13.185 1.00 23.94 155 PHE A CA 1
ATOM 2313 C C . PHE B 1 158 ? 17.716 -21.011 12.026 1.00 22.61 155 PHE A C 1
ATOM 2314 O O . PHE B 1 158 ? 16.885 -21.890 12.171 1.00 24.82 155 PHE A O 1
ATOM 2322 N N . LEU B 1 159 ? 18.233 -20.754 10.825 1.00 21.35 156 LEU A N 1
ATOM 2323 C CA . LEU B 1 159 ? 17.904 -21.537 9.665 1.00 21.34 156 LEU A CA 1
ATOM 2324 C C . LEU B 1 159 ? 18.327 -22.974 9.766 1.00 21.93 156 LEU A C 1
ATOM 2325 O O . LEU B 1 159 ? 17.548 -23.891 9.422 1.00 22.90 156 LEU A O 1
ATOM 2330 N N . ILE B 1 160 ? 19.521 -23.196 10.289 1.00 23.62 157 ILE A N 1
ATOM 2331 C CA . ILE B 1 160 ? 20.030 -24.556 10.513 1.00 25.49 157 ILE A CA 1
ATOM 2332 C C . ILE B 1 160 ? 19.113 -25.274 11.483 1.00 26.02 157 ILE A C 1
ATOM 2333 O O . ILE B 1 160 ? 18.696 -26.443 11.229 1.00 27.64 157 ILE A O 1
ATOM 2338 N N . ARG B 1 161 ? 18.723 -24.595 12.547 1.00 26.11 158 ARG A N 1
ATOM 2339 C CA . ARG B 1 161 ? 17.885 -25.225 13.552 1.00 28.52 158 ARG A CA 1
ATOM 2340 C C . ARG B 1 161 ? 16.529 -25.576 12.960 1.00 28.21 158 ARG A C 1
ATOM 2341 O O . ARG B 1 161 ? 15.970 -26.599 13.331 1.00 31.10 158 ARG A O 1
ATOM 2349 N N . SER B 1 162 ? 15.979 -24.706 12.107 1.00 26.77 159 SER A N 1
ATOM 2350 C CA . SER B 1 162 ? 14.672 -24.911 11.513 1.00 27.05 159 SER A CA 1
ATOM 2351 C C . SER B 1 162 ? 14.679 -26.200 10.716 1.00 29.08 159 SER A C 1
ATOM 2352 O O . SER B 1 162 ? 13.660 -26.829 10.656 1.00 30.77 159 SER A O 1
ATOM 2355 N N . GLU B 1 163 ? 15.815 -26.578 10.093 1.00 29.84 160 GLU A N 1
ATOM 2356 C CA . GLU B 1 163 ? 15.894 -27.826 9.317 1.00 32.95 160 GLU A CA 1
ATOM 2357 C C . GLU B 1 163 ? 15.990 -29.036 10.252 1.00 37.26 160 GLU A C 1
ATOM 2358 O O . GLU B 1 163 ? 15.244 -30.057 10.110 1.00 37.52 160 GLU A O 1
ATOM 2364 N N . THR B 1 164 ? 16.955 -28.913 11.168 1.00 41.25 161 THR A N 1
ATOM 2365 C CA . THR B 1 164 ? 17.382 -29.965 12.148 1.00 46.98 161 THR A CA 1
ATOM 2366 C C . THR B 1 164 ? 16.213 -30.451 12.996 1.00 50.32 161 THR A C 1
ATOM 2367 O O . THR B 1 164 ? 16.079 -31.642 13.215 1.00 52.47 161 THR A O 1
ATOM 2371 N N . ASP B 1 165 ? 15.382 -29.504 13.450 1.00 53.23 162 ASP A N 1
ATOM 2372 C CA . ASP B 1 165 ? 14.131 -29.752 14.185 1.00 55.81 162 ASP A CA 1
ATOM 2373 C C . ASP B 1 165 ? 12.976 -30.001 13.227 1.00 56.49 162 ASP A C 1
ATOM 2374 O O . ASP B 1 165 ? 13.016 -29.554 12.086 1.00 55.68 162 ASP A O 1
#

Radius of gyration: 20.38 Å; Cα contacts (8 Å, |Δi|>4): 318; chains: 2; bounding box: 33×64×50 Å